Protein AF-0000000078657411 (afdb_homodimer)

InterPro domains:
  IPR008927 6-phosphogluconate dehydrogenase-like, C-terminal domain superfamily [SSF48179] (1-119)
  IPR046825 Prephenate dehydrogenase, dimerization domain [PF20463] (1-95)

pLDDT: mean 80.7, std 25.26, range [24.77, 98.75]

Organism: NCBI:txid1005395

Sequence (324 aa):
MAVCQTLPHAAVMAFAFALQRSECDPGLLAELAPPPMQALLALAARILHNPPQTYWDIQRHNRHGARQREHLAGGLDLLHQFCRQDSADAFAAELEAVRHWFGPGAAGYSRTCTRLFNLLNLYQGELPDARSVKPSVLDDAGSRQGSGTAGDHAAGPAGDHRMAVCQTLPHAAVMAFAFALQRSECDPGLLAELAPPPMQALLALAARILHNPPQTYWDIQRHNRHGARQREHLAGGLDLLHQFCRQDSADAFAAELEAVRHWFGPGAAGYSRTCTRLFNLLNLYQGELPDARSVKPSVLDDAGSRQGSGTAGDHAAGPAGDHR

Foldseek 3Di:
DLLVQQQVVLVLVVVVVVVVVVPDDPLVCLQPPALVRVVSVVVNVVCVVDPVVVNCCSQPVPPCNVVSNVVVVVVVVVVVVCVVVVPVPVVVVVVVVVVVVCPPVVVVVVVVSVVSNVVCVVCSVVPPNPVVPDVPPPPPVVPPPPPPPPDPPDPDDDDDDD/DLLVQQQVVLVLVVVVVVVVVVPDDPLVCLQPPALVRVVSVVVNVVCVVDPVVVNCCSQPVPPCNVVSNVVVVVVVVVVVVCVVVVPVPVVVVVVVVVVVVCPPVVVVVVVVSVVSNVVCVVCSVVPPNPVVPDPPPPPPVPPPPPPPDPDPPDPDDDDDDD

Secondary structure (DSSP, 8-state):
-HHHHHHHHHHHHHHHHHHHHTT--HHHHHHH--HHHHHHHHHHHHHHHS-HHHHHHHHHSSTTHHHHHHHHHHHHHHHHHHHHTT-HHHHHHHHHHHHHHHTTHHHHHHHHHHHHHHHHHHHGGGS--GGGS-----------------------------/-HHHHHHHHHHHHHHHHHHHHTT--HHHHHHH--HHHHHHHHHHHHHHHS-HHHHHHHHHSSTTHHHHHHHHHHHHHHHHHHHHTT-HHHHHHHHHHHHHHHTTHHHHHHHHHHHHHHHHHHHGGGS--GGG------------------------------

Radius of gyration: 32.77 Å; Cα contacts (8 Å, |Δi|>4): 370; chains: 2; bounding box: 39×188×71 Å

Solvent-accessible surface area (backbone atoms only — not comparable to full-atom values): 18170 Å² total; per-residue (Å²): 111,54,66,50,50,23,35,45,53,49,44,41,48,10,47,44,48,15,49,62,68,64,74,63,55,54,48,58,43,68,75,65,42,44,54,71,33,44,51,51,49,9,52,33,21,43,57,60,72,42,66,56,66,61,56,46,44,41,44,59,67,32,92,50,19,65,59,38,52,48,34,32,50,49,20,40,49,50,54,50,48,29,50,74,67,67,33,64,66,61,47,42,50,51,49,50,52,38,46,60,58,43,43,80,44,34,60,47,26,27,53,50,31,51,55,50,38,52,51,46,65,71,42,60,83,68,47,68,57,49,70,70,60,59,76,74,72,72,76,73,73,73,77,77,75,78,82,69,81,76,77,81,79,77,83,76,78,84,77,85,86,138,109,53,65,50,48,23,36,46,51,48,42,40,48,10,48,44,48,16,49,63,67,64,73,62,56,52,49,59,44,68,73,66,42,44,56,71,31,44,51,51,48,9,52,33,22,43,56,62,73,42,64,57,65,60,56,46,44,42,44,59,66,32,94,50,20,66,58,37,52,48,33,32,51,49,19,41,48,50,55,50,48,30,49,74,66,65,33,67,65,60,48,42,50,50,49,49,51,39,46,60,60,42,44,80,43,33,60,48,27,26,52,49,30,51,53,52,40,52,53,46,66,71,44,60,84,69,50,68,59,52,70,70,60,58,77,74,72,75,76,74,73,74,78,78,76,80,85,70,82,78,79,80,80,79,84,74,78,87,76,84,84,137

Structure (mmCIF, N/CA/C/O backbone):
data_AF-0000000078657411-model_v1
#
loop_
_entity.id
_entity.type
_entity.pdbx_description
1 polymer 'Prephenate dehydrogenase dimerization domain-containing protein'
#
loop_
_atom_site.group_PDB
_atom_site.id
_atom_site.type_symbol
_atom_site.label_atom_id
_atom_site.label_alt_id
_atom_site.label_comp_id
_atom_site.label_asym_id
_atom_site.label_entity_id
_atom_site.label_seq_id
_atom_site.pdbx_PDB_ins_code
_atom_site.Cartn_x
_atom_site.Cartn_y
_atom_site.Cartn_z
_atom_site.occupancy
_atom_site.B_iso_or_equiv
_atom_site.auth_seq_id
_atom_site.auth_comp_id
_atom_site.auth_asym_id
_atom_site.auth_atom_id
_atom_site.pdbx_PDB_model_num
ATOM 1 N N . MET A 1 1 ? 16.234 -5.996 -7.734 1 66.75 1 MET A N 1
ATOM 2 C CA . MET A 1 1 ? 16.375 -5.062 -6.617 1 66.75 1 MET A CA 1
ATOM 3 C C . MET A 1 1 ? 15.43 -3.877 -6.777 1 66.75 1 MET A C 1
ATOM 5 O O . MET A 1 1 ? 14.773 -3.471 -5.816 1 66.75 1 MET A O 1
ATOM 9 N N . ALA A 1 2 ? 15.242 -3.561 -8.023 1 76.12 2 ALA A N 1
ATOM 10 C CA . ALA A 1 2 ? 14.406 -2.395 -8.289 1 76.12 2 ALA A CA 1
ATOM 11 C C . ALA A 1 2 ? 12.953 -2.66 -7.895 1 76.12 2 ALA A C 1
ATOM 13 O O . ALA A 1 2 ? 12.289 -1.793 -7.316 1 76.12 2 ALA A O 1
ATOM 14 N N . VAL A 1 3 ? 12.484 -3.893 -8.062 1 86.75 3 VAL A N 1
ATOM 15 C CA . VAL A 1 3 ? 11.102 -4.246 -7.77 1 86.75 3 VAL A CA 1
ATOM 16 C C . VAL A 1 3 ? 10.852 -4.172 -6.266 1 86.75 3 VAL A C 1
ATOM 18 O O . VAL A 1 3 ? 9.844 -3.615 -5.824 1 86.75 3 VAL A O 1
ATOM 21 N N . CYS A 1 4 ? 11.836 -4.496 -5.516 1 90.81 4 CYS A N 1
ATOM 22 C CA . CYS A 1 4 ? 11.664 -4.625 -4.074 1 90.81 4 CYS A CA 1
ATOM 23 C C . CYS A 1 4 ? 11.711 -3.26 -3.396 1 90.81 4 CYS A C 1
ATOM 25 O O . CYS A 1 4 ? 11.203 -3.096 -2.287 1 90.81 4 CYS A O 1
ATOM 27 N N . GLN A 1 5 ? 12.281 -2.293 -4.078 1 92 5 GLN A N 1
ATOM 28 C CA . GLN A 1 5 ? 12.375 -0.982 -3.443 1 92 5 GLN A CA 1
ATOM 29 C C . GLN A 1 5 ? 11.445 0.025 -4.117 1 92 5 GLN A C 1
ATOM 31 O O . GLN A 1 5 ? 10.633 0.665 -3.453 1 92 5 GLN A O 1
ATOM 36 N N . THR A 1 6 ? 11.516 0.119 -5.422 1 95.19 6 THR A N 1
ATOM 37 C CA . THR A 1 6 ? 10.828 1.18 -6.148 1 95.19 6 THR A CA 1
ATOM 38 C C . THR A 1 6 ? 9.312 0.963 -6.121 1 95.19 6 THR A C 1
ATOM 40 O O . THR A 1 6 ? 8.562 1.874 -5.781 1 95.19 6 THR A O 1
ATOM 43 N N . LEU A 1 7 ? 8.867 -0.237 -6.391 1 96.56 7 LEU A N 1
ATOM 44 C CA . LEU A 1 7 ? 7.445 -0.503 -6.586 1 96.56 7 LEU A CA 1
ATOM 45 C C . LEU A 1 7 ? 6.668 -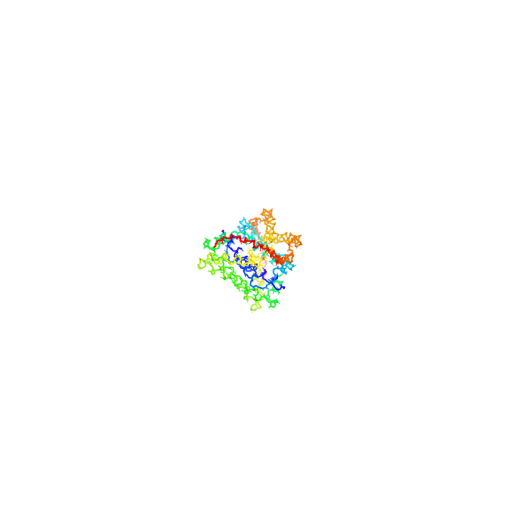0.281 -5.293 1 96.56 7 LEU A C 1
ATOM 47 O O . LEU A 1 7 ? 5.688 0.468 -5.273 1 96.56 7 LEU A O 1
ATOM 51 N N . PRO A 1 8 ? 7.105 -0.832 -4.152 1 97.69 8 PRO A N 1
ATOM 52 C CA . PRO A 1 8 ? 6.316 -0.612 -2.939 1 97.69 8 PRO A CA 1
ATOM 53 C C . PRO A 1 8 ? 6.312 0.848 -2.494 1 97.69 8 PRO A C 1
ATOM 55 O O . PRO A 1 8 ? 5.273 1.365 -2.07 1 97.69 8 PRO A O 1
ATOM 58 N N . HIS A 1 9 ? 7.449 1.528 -2.627 1 98.38 9 HIS A N 1
ATOM 59 C CA . HIS A 1 9 ? 7.496 2.92 -2.189 1 98.38 9 HIS A CA 1
ATOM 60 C C . HIS A 1 9 ? 6.707 3.82 -3.133 1 98.38 9 HIS A C 1
ATOM 62 O O . HIS A 1 9 ? 6.098 4.797 -2.697 1 98.38 9 HIS A O 1
ATOM 68 N N . ALA A 1 10 ? 6.691 3.449 -4.414 1 98.38 10 ALA A N 1
ATOM 69 C CA . ALA A 1 10 ? 5.836 4.18 -5.348 1 98.38 10 ALA A CA 1
ATOM 70 C C . ALA A 1 10 ? 4.367 4.027 -4.973 1 98.38 10 ALA A C 1
ATOM 72 O O . ALA A 1 10 ? 3.611 5 -4.988 1 98.38 10 ALA A O 1
ATOM 73 N N . ALA A 1 11 ? 3.963 2.824 -4.617 1 98.69 11 ALA A N 1
ATOM 74 C CA . ALA A 1 11 ? 2.574 2.564 -4.254 1 98.69 11 ALA A CA 1
ATOM 75 C C . ALA A 1 11 ? 2.18 3.344 -3 1 98.69 11 ALA A C 1
ATOM 77 O O . ALA A 1 11 ? 1.122 3.977 -2.963 1 98.69 11 ALA A O 1
ATOM 78 N N . VAL A 1 12 ? 3.023 3.404 -2.01 1 98.75 12 VAL A N 1
ATOM 79 C CA . VAL A 1 12 ? 2.723 4.066 -0.744 1 98.75 12 VAL A CA 1
ATOM 80 C C . VAL A 1 12 ? 2.727 5.582 -0.938 1 98.75 12 VAL A C 1
ATOM 82 O O . VAL A 1 12 ? 1.893 6.289 -0.37 1 98.75 12 VAL A O 1
ATOM 85 N N . MET A 1 13 ? 3.67 6.078 -1.771 1 98.69 13 MET A N 1
ATOM 86 C CA . MET A 1 13 ? 3.705 7.516 -2.018 1 98.69 13 MET A CA 1
ATOM 87 C C . MET A 1 13 ? 2.479 7.961 -2.809 1 98.69 13 MET A C 1
ATOM 89 O O . MET A 1 13 ? 1.899 9.008 -2.521 1 98.69 13 MET A O 1
ATOM 93 N N . ALA A 1 14 ? 2.098 7.156 -3.816 1 98.62 14 ALA A N 1
ATOM 94 C CA . ALA A 1 14 ? 0.875 7.473 -4.551 1 98.62 14 ALA A CA 1
ATOM 95 C C . ALA A 1 14 ? -0.327 7.535 -3.609 1 98.62 14 ALA A C 1
ATOM 97 O O . ALA A 1 14 ? -1.16 8.438 -3.717 1 98.62 14 ALA A O 1
ATOM 98 N N . PHE A 1 15 ? -0.434 6.605 -2.676 1 98.38 15 PHE A N 1
ATOM 99 C CA . PHE A 1 15 ? -1.472 6.555 -1.653 1 98.38 15 PHE A CA 1
ATOM 100 C C . PHE A 1 15 ? -1.423 7.797 -0.772 1 98.38 15 PHE A C 1
ATOM 102 O O . PHE A 1 15 ? -2.453 8.422 -0.518 1 98.38 15 PHE A O 1
ATOM 109 N N . ALA A 1 16 ? -0.23 8.219 -0.336 1 97.5 16 ALA A N 1
ATOM 110 C CA . ALA A 1 16 ? -0.061 9.383 0.532 1 97.5 16 ALA A CA 1
ATOM 111 C C . ALA A 1 16 ? -0.469 10.664 -0.185 1 97.5 16 ALA A C 1
ATOM 113 O O . ALA A 1 16 ? -1.16 11.516 0.388 1 97.5 16 ALA A O 1
ATOM 114 N N . PHE A 1 17 ? -0.036 10.75 -1.44 1 97.44 17 PHE A N 1
ATOM 115 C CA . PHE A 1 17 ? -0.388 11.922 -2.234 1 97.44 17 PHE A CA 1
ATOM 116 C C . PHE A 1 17 ? -1.894 11.992 -2.461 1 97.44 17 PHE A C 1
ATOM 118 O O . PHE A 1 17 ? -2.477 13.078 -2.473 1 97.44 17 PHE A O 1
ATOM 125 N N . ALA A 1 18 ? -2.521 10.844 -2.613 1 96.62 18 ALA A N 1
ATOM 126 C CA . ALA A 1 18 ? -3.967 10.773 -2.807 1 96.62 18 ALA A CA 1
ATOM 127 C C . ALA A 1 18 ? -4.711 11.203 -1.542 1 96.62 18 ALA A C 1
ATOM 129 O O . ALA A 1 18 ? -5.746 11.859 -1.616 1 96.62 18 ALA A O 1
ATOM 130 N N . LEU A 1 19 ? -4.242 10.852 -0.375 1 93.06 19 LEU A N 1
ATOM 131 C CA . LEU A 1 19 ? -4.875 11.18 0.897 1 93.06 19 LEU A CA 1
ATOM 132 C C . LEU A 1 19 ? -4.98 12.695 1.076 1 93.06 19 LEU A C 1
ATOM 134 O O . LEU A 1 19 ? -6.008 13.203 1.527 1 93.06 19 LEU A O 1
ATOM 138 N N . GLN A 1 20 ? -3.902 13.242 0.755 1 89.31 20 GLN A N 1
ATOM 139 C CA . GLN A 1 20 ? -3.846 14.695 0.896 1 89.31 20 GLN A CA 1
ATOM 140 C C . GLN A 1 20 ? -4.918 15.375 0.047 1 89.31 20 GLN A C 1
ATOM 142 O O . GLN A 1 20 ? -5.488 16.391 0.451 1 89.31 20 GLN A O 1
ATOM 147 N N . ARG A 1 21 ? -5.238 14.742 -1.043 1 87.5 21 ARG A N 1
ATOM 148 C CA . ARG A 1 21 ? -6.184 15.336 -1.987 1 87.5 21 ARG A CA 1
ATOM 149 C C . ARG A 1 21 ? -7.613 14.914 -1.67 1 87.5 21 ARG A C 1
ATOM 151 O O . ARG A 1 21 ? -8.57 15.516 -2.162 1 87.5 21 ARG A O 1
ATOM 158 N N . SER A 1 22 ? -7.836 13.797 -0.956 1 81.94 22 SER A N 1
ATOM 159 C CA . SER A 1 22 ? -9.156 13.266 -0.655 1 81.94 22 SER A CA 1
ATOM 160 C C . SER A 1 22 ? -9.891 14.133 0.363 1 81.94 22 SER A C 1
ATOM 162 O O . SER A 1 22 ? -11.086 13.961 0.591 1 81.94 22 SER A O 1
ATOM 164 N N . GLU A 1 23 ? -9.414 15.18 0.854 1 75.88 23 GLU A N 1
ATOM 165 C CA . GLU A 1 23 ? -10 16.141 1.789 1 75.88 23 GLU A CA 1
ATOM 166 C C . GLU A 1 23 ? -10.586 15.43 3.006 1 75.88 23 GLU A C 1
ATOM 168 O O . GLU A 1 23 ? -11.672 15.789 3.48 1 75.88 23 GLU A O 1
ATOM 173 N N . CYS A 1 24 ? -10.148 14.383 3.338 1 83.44 24 CYS A N 1
ATOM 174 C CA . CYS A 1 24 ? -10.539 13.711 4.578 1 83.44 24 CYS A CA 1
ATOM 175 C C . CYS A 1 24 ? -9.781 14.289 5.766 1 83.44 24 CYS A C 1
ATOM 177 O O . CYS A 1 24 ? -8.625 14.68 5.637 1 83.44 24 CYS A O 1
ATOM 179 N N . ASP A 1 25 ? -10.461 14.336 6.867 1 85.94 25 ASP A N 1
ATOM 180 C CA . ASP A 1 25 ? -9.852 14.797 8.109 1 85.94 25 ASP A CA 1
ATOM 181 C C . ASP A 1 25 ? -8.945 13.727 8.711 1 85.94 25 ASP A C 1
ATOM 183 O O . ASP A 1 25 ? -9.398 12.617 9.008 1 85.94 25 ASP A O 1
ATOM 187 N N . PRO A 1 26 ? -7.652 14.094 8.898 1 86.94 26 PRO A N 1
ATOM 188 C CA . PRO A 1 26 ? -6.73 13.094 9.445 1 86.94 26 PRO A CA 1
ATOM 189 C C . PRO A 1 26 ? -7.164 12.586 10.82 1 86.94 26 PRO A C 1
ATOM 191 O O . PRO A 1 26 ? -6.906 11.43 11.164 1 86.94 26 PRO A O 1
ATOM 194 N N . GLY A 1 27 ? -7.719 13.445 11.617 1 84 27 GLY A N 1
ATOM 195 C CA . GLY A 1 27 ? -8.234 13 12.906 1 84 27 GLY A CA 1
ATOM 196 C C . GLY A 1 27 ? -9.336 11.969 12.781 1 84 27 GLY A C 1
ATOM 197 O O . GLY A 1 27 ? -9.344 10.969 13.5 1 84 27 GLY A O 1
ATOM 198 N N . LEU A 1 28 ? -10.25 12.227 11.891 1 84.19 28 LEU A N 1
ATOM 199 C CA . LEU A 1 28 ? -11.328 11.281 11.641 1 84.19 28 LEU A CA 1
ATOM 200 C C . LEU A 1 28 ? -10.789 9.977 11.07 1 84.19 28 LEU A C 1
ATOM 202 O O . LEU A 1 28 ? -11.273 8.898 11.414 1 84.19 28 LEU A O 1
ATOM 206 N N . LEU A 1 29 ? -9.836 10.055 10.242 1 87.62 29 LEU A N 1
ATOM 207 C CA . LEU A 1 29 ? -9.211 8.867 9.664 1 87.62 29 LEU A CA 1
ATOM 208 C C . LEU A 1 29 ? -8.602 7.984 10.75 1 87.62 29 LEU A C 1
ATOM 210 O O . LEU A 1 29 ? -8.734 6.762 10.711 1 87.62 29 LEU A O 1
ATOM 214 N N . ALA A 1 30 ? -7.953 8.578 11.688 1 84.88 30 ALA A N 1
ATOM 215 C CA . ALA A 1 30 ? -7.309 7.836 12.773 1 84.88 30 ALA A CA 1
ATOM 216 C C . ALA A 1 30 ? -8.328 7.043 13.578 1 84.88 30 ALA A C 1
ATOM 218 O O . ALA A 1 30 ? -8.031 5.953 14.07 1 84.88 30 ALA A O 1
ATOM 219 N N . GLU A 1 31 ? -9.516 7.594 13.625 1 84.94 31 GLU A N 1
ATOM 220 C CA . GLU A 1 31 ? -10.57 6.969 14.422 1 84.94 31 GLU A CA 1
ATOM 221 C C . GLU A 1 31 ? -11.242 5.836 13.648 1 84.94 31 GLU A C 1
ATOM 223 O O . GLU A 1 31 ? -11.641 4.828 14.242 1 84.94 31 GLU A O 1
ATOM 228 N N . LEU A 1 32 ? -11.281 5.918 12.391 1 88.81 32 LEU A N 1
ATOM 229 C CA . LEU A 1 32 ? -12.141 5.027 11.617 1 88.81 32 LEU A CA 1
ATOM 230 C C . LEU A 1 32 ? -11.312 4.059 10.781 1 88.81 32 LEU A C 1
ATOM 232 O O . LEU A 1 32 ? -11.852 3.123 10.188 1 88.81 32 LEU A O 1
ATOM 236 N N . ALA A 1 33 ? -10.023 4.246 10.789 1 93.12 33 ALA A N 1
ATOM 237 C CA . ALA A 1 33 ? -9.172 3.492 9.875 1 93.12 33 ALA A CA 1
ATOM 238 C C . ALA A 1 33 ? -9.141 2.012 10.242 1 93.12 33 ALA A C 1
ATOM 240 O O . ALA A 1 33 ? -8.664 1.645 11.32 1 93.12 33 ALA A O 1
ATOM 241 N N . PRO A 1 34 ? -9.68 1.121 9.344 1 94.94 34 PRO A N 1
ATOM 242 C CA . PRO A 1 34 ? -9.5 -0.315 9.562 1 94.94 34 PRO A CA 1
ATOM 243 C C . PRO A 1 34 ? -8.055 -0.767 9.359 1 94.94 34 PRO A C 1
ATOM 245 O O . PRO A 1 34 ? -7.23 0.001 8.867 1 94.94 34 PRO A O 1
ATOM 248 N N . PRO A 1 35 ? -7.719 -1.938 9.617 1 96.5 35 PRO A N 1
ATOM 249 C CA . PRO A 1 35 ? -6.324 -2.373 9.688 1 96.5 35 PRO A CA 1
ATOM 250 C C . PRO A 1 35 ? -5.578 -2.176 8.367 1 96.5 35 PRO A C 1
ATOM 252 O O . PRO A 1 35 ? -4.43 -1.725 8.367 1 96.5 35 PRO A O 1
ATOM 255 N N . PRO A 1 36 ? -6.156 -2.498 7.195 1 97.56 36 PRO A N 1
ATOM 256 C CA . PRO A 1 36 ? -5.402 -2.242 5.969 1 97.56 36 PRO A CA 1
ATOM 257 C C . PRO A 1 36 ? -5.062 -0.765 5.785 1 97.56 36 PRO A C 1
ATOM 259 O O . PRO A 1 36 ? -3.959 -0.435 5.34 1 97.56 36 PRO A O 1
ATOM 262 N N . MET A 1 37 ? -6.031 0.102 6.16 1 96.88 37 MET A N 1
ATOM 263 C CA . MET A 1 37 ? -5.789 1.542 6.102 1 96.88 37 MET A CA 1
ATOM 264 C C . MET A 1 37 ? -4.715 1.953 7.102 1 96.88 37 MET A C 1
ATOM 266 O O . MET A 1 37 ? -3.814 2.727 6.77 1 96.88 37 MET A O 1
ATOM 270 N N . GLN A 1 38 ? -4.777 1.432 8.273 1 96.69 38 GLN A N 1
ATOM 271 C CA . GLN A 1 38 ? -3.781 1.731 9.297 1 96.69 38 GLN A CA 1
ATOM 272 C C . GLN A 1 38 ? -2.385 1.314 8.844 1 96.69 38 GLN A C 1
ATOM 274 O O . GLN A 1 38 ? -1.407 2.02 9.094 1 96.69 38 GLN A O 1
ATOM 279 N N . ALA A 1 39 ? -2.316 0.182 8.195 1 98 39 ALA A N 1
ATOM 280 C CA . ALA A 1 39 ? -1.025 -0.31 7.723 1 98 39 ALA A CA 1
ATOM 281 C C . ALA A 1 39 ? -0.42 0.643 6.695 1 98 39 ALA A C 1
ATOM 283 O O . ALA A 1 39 ? 0.763 0.98 6.777 1 98 39 ALA A O 1
ATOM 284 N N . LEU A 1 40 ? -1.271 1.09 5.77 1 98.25 40 LEU A N 1
ATOM 285 C CA . LEU A 1 40 ? -0.762 1.98 4.73 1 98.25 40 LEU A CA 1
ATOM 286 C C . LEU A 1 40 ? -0.416 3.348 5.312 1 98.25 40 LEU A C 1
ATOM 288 O O . LEU A 1 40 ? 0.551 3.98 4.883 1 98.25 40 LEU A O 1
ATOM 292 N N . LEU A 1 41 ? -1.231 3.812 6.316 1 96.69 41 LEU A N 1
ATOM 293 C CA . LEU A 1 41 ? -0.904 5.059 6.996 1 96.69 41 LEU A CA 1
ATOM 294 C C . LEU A 1 41 ? 0.436 4.953 7.715 1 96.69 41 LEU A C 1
ATOM 296 O O . LEU A 1 41 ? 1.238 5.887 7.688 1 96.69 41 LEU A O 1
ATOM 300 N N . ALA A 1 42 ? 0.7 3.828 8.297 1 97.75 42 ALA A N 1
ATOM 301 C CA . ALA A 1 42 ? 1.967 3.598 8.992 1 97.75 42 ALA A CA 1
ATOM 302 C C . ALA A 1 42 ? 3.135 3.605 8.008 1 97.75 42 ALA A C 1
ATOM 304 O O . ALA A 1 42 ? 4.164 4.234 8.266 1 97.75 42 ALA A O 1
ATOM 305 N N . LEU A 1 43 ? 2.977 2.955 6.898 1 98.62 43 LEU A N 1
ATOM 306 C CA . LEU A 1 43 ? 4.02 2.93 5.879 1 98.62 43 LEU A CA 1
ATOM 307 C C . LEU A 1 43 ? 4.277 4.328 5.332 1 98.62 43 LEU A C 1
ATOM 309 O O . LEU A 1 43 ? 5.43 4.723 5.133 1 98.62 43 LEU A O 1
ATOM 313 N N . ALA A 1 44 ? 3.184 5.062 5.09 1 98.19 44 ALA A N 1
ATOM 314 C CA . ALA A 1 44 ? 3.318 6.434 4.605 1 98.19 44 ALA A CA 1
ATOM 315 C C . ALA A 1 44 ? 4.059 7.301 5.621 1 98.19 44 ALA A C 1
ATOM 317 O O . ALA A 1 44 ? 4.953 8.07 5.254 1 98.19 44 ALA A O 1
ATOM 318 N N . ALA A 1 45 ? 3.719 7.145 6.871 1 97.19 45 ALA A N 1
ATOM 319 C CA . ALA A 1 45 ? 4.34 7.941 7.926 1 97.19 45 ALA A CA 1
ATOM 320 C C . ALA A 1 45 ? 5.832 7.637 8.031 1 97.19 45 ALA A C 1
ATOM 322 O O . ALA A 1 45 ? 6.633 8.531 8.328 1 97.19 45 ALA A O 1
ATOM 323 N N . ARG A 1 46 ? 6.18 6.379 7.77 1 97.5 46 ARG A N 1
ATOM 324 C CA . ARG A 1 46 ? 7.59 6.004 7.777 1 97.5 46 ARG A CA 1
ATOM 325 C C . ARG A 1 46 ? 8.359 6.738 6.684 1 97.5 46 ARG A C 1
ATOM 327 O O . ARG A 1 46 ? 9.484 7.184 6.902 1 97.5 46 ARG A O 1
ATOM 334 N N . ILE A 1 47 ? 7.77 6.824 5.504 1 98.19 47 ILE A N 1
ATOM 335 C CA . ILE A 1 47 ? 8.375 7.566 4.402 1 98.19 47 ILE A CA 1
ATOM 336 C C . ILE A 1 47 ? 8.547 9.031 4.801 1 98.19 47 ILE A C 1
ATOM 338 O O . ILE A 1 47 ? 9.602 9.625 4.566 1 98.19 47 ILE A O 1
ATOM 342 N N . LEU A 1 48 ? 7.598 9.609 5.504 1 97.44 48 LEU A N 1
ATOM 343 C CA . LEU A 1 48 ? 7.578 11.023 5.855 1 97.44 48 LEU A CA 1
ATOM 344 C C . LEU A 1 48 ? 8.578 11.32 6.961 1 97.44 48 LEU A C 1
ATOM 346 O O . LEU A 1 48 ? 9.008 12.469 7.125 1 97.44 48 LEU A O 1
ATOM 350 N N . HIS A 1 49 ? 8.883 10.305 7.695 1 96.56 49 HIS A N 1
ATOM 351 C CA . HIS A 1 49 ? 9.805 10.461 8.812 1 96.56 49 HIS A CA 1
ATOM 352 C C . HIS A 1 49 ? 11.25 10.391 8.352 1 96.56 49 HIS A C 1
ATOM 354 O O . HIS A 1 49 ? 12.156 10.844 9.047 1 96.56 49 HIS A O 1
ATOM 360 N N . ASN A 1 50 ? 11.523 9.797 7.184 1 97 50 ASN A N 1
ATOM 361 C CA . ASN A 1 50 ? 12.859 9.648 6.617 1 97 50 ASN A CA 1
ATOM 362 C C . ASN A 1 50 ? 13.211 10.797 5.676 1 97 50 ASN A C 1
ATOM 364 O O . ASN A 1 50 ? 12.32 11.508 5.207 1 97 50 ASN A O 1
ATOM 368 N N . PRO A 1 51 ? 14.492 11.047 5.434 1 97.75 51 PRO A N 1
ATOM 369 C CA . PRO A 1 51 ? 14.852 12.102 4.484 1 97.75 51 PRO A CA 1
ATOM 370 C C . PRO A 1 51 ? 14.266 11.859 3.092 1 97.75 51 PRO A C 1
ATOM 372 O O . PRO A 1 51 ? 14.406 10.766 2.539 1 97.75 51 PRO A O 1
ATOM 375 N N . PRO A 1 52 ? 13.602 12.922 2.561 1 98.06 52 PRO A N 1
ATOM 376 C CA . PRO A 1 52 ? 13.016 12.773 1.228 1 98.06 52 PRO A CA 1
ATOM 377 C C . PRO A 1 52 ? 14.023 12.273 0.193 1 98.06 52 PRO A C 1
ATOM 379 O O . PRO A 1 52 ? 13.648 11.562 -0.742 1 98.06 52 PRO A O 1
ATOM 382 N N . GLN A 1 53 ? 15.312 12.562 0.394 1 97.75 53 GLN A N 1
ATOM 383 C CA . GLN A 1 53 ? 16.359 12.18 -0.544 1 97.75 53 GLN A CA 1
ATOM 384 C C . GLN A 1 53 ? 16.438 10.664 -0.685 1 97.75 53 GLN A C 1
ATOM 386 O O . GLN A 1 53 ? 16.75 10.148 -1.764 1 97.75 53 GLN A O 1
ATOM 391 N N . THR A 1 54 ? 16.172 9.938 0.325 1 97.31 54 THR A N 1
ATOM 392 C CA . THR A 1 54 ? 16.188 8.477 0.302 1 97.31 54 THR A CA 1
ATOM 393 C C . THR A 1 54 ? 15.203 7.949 -0.742 1 97.31 54 THR A C 1
ATOM 395 O O . THR A 1 54 ? 15.562 7.113 -1.575 1 97.31 54 THR A O 1
ATOM 398 N N . TYR A 1 55 ? 14.07 8.484 -0.751 1 97.69 55 TYR A N 1
ATOM 399 C CA . TYR A 1 55 ? 13.023 7.969 -1.624 1 97.69 55 TYR A CA 1
ATOM 400 C C . TYR A 1 55 ? 13.141 8.562 -3.025 1 97.69 55 TYR A C 1
ATOM 402 O O . TYR A 1 55 ? 12.727 7.934 -4.004 1 97.69 55 TYR A O 1
ATOM 410 N N . TRP A 1 56 ? 13.742 9.734 -3.09 1 97.81 56 TRP A N 1
ATOM 411 C CA . TRP A 1 56 ? 14.094 10.273 -4.398 1 97.81 56 TRP A CA 1
ATOM 412 C C . TRP A 1 56 ? 15.086 9.359 -5.113 1 97.81 56 TRP A C 1
ATOM 414 O O . TRP A 1 56 ? 14.914 9.047 -6.293 1 97.81 56 TRP A O 1
ATOM 424 N N . ASP A 1 57 ? 16.062 8.906 -4.375 1 96.31 57 ASP A N 1
ATOM 425 C CA . ASP A 1 57 ? 17.078 8.031 -4.941 1 96.31 57 ASP A CA 1
ATOM 426 C C . ASP A 1 57 ? 16.469 6.699 -5.379 1 96.31 57 ASP A C 1
ATOM 428 O O . ASP A 1 57 ? 16.812 6.172 -6.441 1 96.31 57 ASP A O 1
ATOM 432 N N . ILE A 1 58 ? 15.594 6.164 -4.594 1 95.94 58 ILE A N 1
ATOM 433 C CA . ILE A 1 58 ? 14.93 4.902 -4.898 1 95.94 58 ILE A CA 1
ATOM 434 C C . ILE A 1 58 ? 14.109 5.047 -6.176 1 95.94 58 ILE A C 1
ATOM 436 O O . ILE A 1 58 ? 14.133 4.168 -7.043 1 95.94 58 ILE A O 1
ATOM 440 N N . GLN A 1 59 ? 13.453 6.188 -6.34 1 97.06 59 GLN A N 1
ATOM 441 C CA . GLN A 1 59 ? 12.5 6.355 -7.426 1 97.06 59 GLN A CA 1
ATOM 442 C C . GLN A 1 59 ? 13.188 6.836 -8.695 1 97.06 59 GLN A C 1
ATOM 444 O O . GLN A 1 59 ? 12.891 6.359 -9.797 1 97.06 59 GLN A O 1
ATOM 449 N N . ARG A 1 60 ? 14.062 7.801 -8.57 1 94.75 60 ARG A N 1
ATOM 450 C CA . ARG A 1 60 ? 14.625 8.461 -9.734 1 94.75 60 ARG A CA 1
ATOM 451 C C . ARG A 1 60 ? 15.922 7.789 -10.172 1 94.75 60 ARG A C 1
ATOM 453 O O . ARG A 1 60 ? 16.219 7.703 -11.367 1 94.75 60 ARG A O 1
ATOM 460 N N . HIS A 1 61 ? 16.672 7.23 -9.242 1 88.75 61 HIS A N 1
ATOM 461 C CA . HIS A 1 61 ? 18.016 6.801 -9.609 1 88.75 61 HIS A CA 1
ATOM 462 C C . HIS A 1 61 ? 18.062 5.293 -9.836 1 88.75 61 HIS A C 1
ATOM 464 O O . HIS A 1 61 ? 19.094 4.758 -10.242 1 88.75 61 HIS A O 1
ATOM 470 N N . ASN A 1 62 ? 17 4.641 -9.531 1 87.81 62 ASN A N 1
ATOM 471 C CA . ASN A 1 62 ? 16.906 3.244 -9.945 1 87.81 62 ASN A CA 1
ATOM 472 C C . ASN A 1 62 ? 16.625 3.127 -11.445 1 87.81 62 ASN A C 1
ATOM 474 O O . ASN A 1 62 ? 15.633 3.674 -11.93 1 87.81 62 ASN A O 1
ATOM 478 N N . ARG A 1 63 ? 17.438 2.475 -12.234 1 86.94 63 ARG A N 1
ATOM 479 C CA . ARG A 1 63 ? 17.359 2.402 -13.695 1 86.94 63 ARG A CA 1
ATOM 480 C C . ARG A 1 63 ? 16.031 1.809 -14.141 1 86.94 63 ARG A C 1
ATOM 482 O O . ARG A 1 63 ? 15.578 2.059 -15.258 1 86.94 63 ARG A O 1
ATOM 489 N N . HIS A 1 64 ? 15.391 1.125 -13.266 1 89.69 64 HIS A N 1
ATOM 490 C CA . HIS A 1 64 ? 14.117 0.495 -13.609 1 89.69 64 HIS A CA 1
ATOM 491 C C . HIS A 1 64 ? 12.961 1.145 -12.859 1 89.69 64 HIS A C 1
ATOM 493 O O . HIS A 1 64 ? 11.852 0.606 -12.844 1 89.69 64 HIS A O 1
ATOM 499 N N . GLY A 1 65 ? 13.258 2.293 -12.25 1 93.31 65 GLY A N 1
ATOM 500 C CA . GLY A 1 65 ? 12.242 2.971 -11.469 1 93.31 65 GLY A CA 1
ATOM 501 C C . GLY A 1 65 ? 11.023 3.363 -12.289 1 93.31 65 GLY A C 1
ATOM 502 O O . GLY A 1 65 ? 9.883 3.143 -11.867 1 93.31 65 GLY A O 1
ATOM 503 N N . ALA A 1 66 ? 11.258 3.873 -13.477 1 94.56 66 ALA A N 1
ATOM 504 C CA . ALA A 1 66 ? 10.172 4.301 -14.359 1 94.56 66 ALA A CA 1
ATOM 505 C C . ALA A 1 66 ? 9.297 3.117 -14.766 1 94.56 66 ALA A C 1
ATOM 507 O O . ALA A 1 66 ? 8.07 3.234 -14.82 1 94.56 66 ALA A O 1
ATOM 508 N N . ARG A 1 67 ? 9.945 2.027 -15.039 1 94.62 67 ARG A N 1
ATOM 509 C CA . ARG A 1 67 ? 9.211 0.833 -15.445 1 94.62 67 ARG A CA 1
ATOM 510 C C . ARG A 1 67 ? 8.305 0.334 -14.32 1 94.62 67 ARG A C 1
ATOM 512 O O . ARG A 1 67 ? 7.184 -0.106 -14.57 1 94.62 67 ARG A O 1
ATOM 519 N N . GLN A 1 68 ? 8.789 0.375 -13.109 1 95.25 68 GLN A N 1
ATOM 520 C CA . GLN A 1 68 ? 7.988 -0.047 -11.969 1 95.25 68 GLN A CA 1
ATOM 521 C C . GLN A 1 68 ? 6.777 0.865 -11.781 1 95.25 68 GLN A C 1
ATOM 523 O O . GLN A 1 68 ? 5.676 0.392 -11.492 1 95.25 68 GLN A O 1
ATOM 528 N N . ARG A 1 69 ? 6.973 2.162 -11.945 1 96.88 69 ARG A N 1
ATOM 529 C CA . ARG A 1 69 ? 5.855 3.096 -11.844 1 96.88 69 ARG A CA 1
ATOM 530 C C . ARG A 1 69 ? 4.852 2.879 -12.977 1 96.88 69 ARG A C 1
ATOM 532 O O . ARG A 1 69 ? 3.645 3.018 -12.773 1 96.88 69 ARG A O 1
ATOM 539 N N . GLU A 1 70 ? 5.336 2.502 -14.125 1 96.44 70 GLU A N 1
ATOM 540 C CA . GLU A 1 70 ? 4.453 2.188 -15.242 1 96.44 70 GLU A CA 1
ATOM 541 C C . GLU A 1 70 ? 3.619 0.94 -14.953 1 96.44 70 GLU A C 1
ATOM 543 O O . GLU A 1 70 ? 2.432 0.893 -15.281 1 96.44 70 GLU A O 1
ATOM 548 N N . HIS A 1 71 ? 4.281 -0.055 -14.391 1 96.5 71 HIS A N 1
ATOM 549 C CA . HIS A 1 71 ? 3.547 -1.255 -14.008 1 96.5 71 HIS A CA 1
ATOM 550 C C . HIS A 1 71 ? 2.467 -0.936 -12.984 1 96.5 71 HIS A C 1
ATOM 552 O O . HIS A 1 71 ? 1.353 -1.457 -13.062 1 96.5 71 HIS A O 1
ATOM 558 N N . LEU A 1 72 ? 2.818 -0.098 -12.047 1 97.88 72 LEU A N 1
ATOM 559 C CA . LEU A 1 72 ? 1.856 0.307 -11.023 1 97.88 72 LEU A CA 1
ATOM 560 C C . LEU A 1 72 ? 0.685 1.056 -11.648 1 97.88 72 LEU A C 1
ATOM 562 O O . LEU A 1 72 ? -0.474 0.784 -11.328 1 97.88 72 LEU A O 1
ATOM 566 N N . ALA A 1 73 ? 0.974 1.969 -12.562 1 98.06 73 ALA A N 1
ATOM 567 C CA . ALA A 1 73 ? -0.065 2.703 -13.281 1 98.06 73 ALA A CA 1
ATOM 568 C C . ALA A 1 73 ? -0.944 1.759 -14.094 1 98.06 73 ALA A C 1
ATOM 570 O O . ALA A 1 73 ? -2.166 1.921 -14.133 1 98.06 73 ALA A O 1
ATOM 571 N N . GLY A 1 74 ? -0.274 0.827 -14.703 1 98.06 74 GLY A N 1
ATOM 572 C CA . GLY A 1 74 ? -1.024 -0.167 -15.453 1 98.06 74 GLY A CA 1
ATOM 573 C C . GLY A 1 74 ? -1.957 -0.991 -14.586 1 98.06 74 GLY A C 1
ATOM 574 O O . GLY A 1 74 ? -3.086 -1.283 -14.984 1 98.06 74 GLY A O 1
ATOM 575 N N . GLY A 1 75 ? -1.505 -1.396 -13.43 1 98.31 75 GLY A N 1
ATOM 576 C CA . GLY A 1 75 ? -2.354 -2.115 -12.492 1 98.31 75 GLY A CA 1
ATOM 577 C C . GLY A 1 75 ? -3.564 -1.316 -12.055 1 98.31 75 GLY A C 1
ATOM 578 O O . GLY A 1 75 ? -4.676 -1.848 -11.984 1 98.31 75 GLY A O 1
ATOM 579 N N . LEU A 1 76 ? -3.354 -0.038 -11.758 1 98.56 76 LEU A N 1
ATOM 580 C CA . LEU A 1 76 ? -4.449 0.833 -11.352 1 98.56 76 LEU A CA 1
ATOM 581 C C . LEU A 1 76 ? -5.43 1.048 -12.5 1 98.56 76 LEU A C 1
ATOM 583 O O . LEU A 1 76 ? -6.645 1.058 -12.297 1 98.56 76 LEU A O 1
ATOM 587 N N . ASP A 1 77 ? -4.906 1.21 -13.672 1 98.06 77 ASP A N 1
ATOM 588 C CA . ASP A 1 77 ? -5.738 1.381 -14.859 1 98.06 77 ASP A CA 1
ATOM 589 C C . ASP A 1 77 ? -6.613 0.152 -15.102 1 98.06 77 ASP A C 1
ATOM 591 O O . ASP A 1 77 ? -7.777 0.278 -15.477 1 98.06 77 ASP A O 1
ATOM 595 N N . LEU A 1 78 ? -6.023 -0.958 -14.93 1 98.19 78 LEU A N 1
ATOM 596 C CA . LEU A 1 78 ? -6.77 -2.201 -15.102 1 98.19 78 LEU A CA 1
ATOM 597 C C . LEU A 1 78 ? -7.941 -2.273 -14.133 1 98.19 78 LEU A C 1
ATOM 599 O O . LEU A 1 78 ? -9.062 -2.613 -14.523 1 98.19 78 LEU A O 1
ATOM 603 N N . LEU A 1 79 ? -7.688 -1.941 -12.891 1 98.38 79 LEU A N 1
ATOM 604 C CA . LEU A 1 79 ? -8.742 -1.913 -11.883 1 98.38 79 LEU A CA 1
ATOM 605 C C . LEU A 1 79 ? -9.844 -0.933 -12.281 1 98.38 79 LEU A C 1
ATOM 607 O O . LEU A 1 79 ? -11.031 -1.25 -12.18 1 98.38 79 LEU A O 1
ATOM 611 N N . HIS A 1 80 ? -9.414 0.237 -12.719 1 97.5 80 HIS A N 1
ATOM 612 C CA . HIS A 1 80 ? -10.367 1.258 -13.148 1 97.5 80 HIS A CA 1
ATOM 613 C C . HIS A 1 80 ? -11.211 0.77 -14.312 1 97.5 80 HIS A C 1
ATOM 615 O O . HIS A 1 80 ? -12.422 1.018 -14.359 1 97.5 80 HIS A O 1
ATOM 621 N N . GLN A 1 81 ? -10.586 0.093 -15.234 1 97.75 81 GLN A N 1
ATOM 622 C CA . GLN A 1 81 ? -11.273 -0.421 -16.406 1 97.75 81 GLN A CA 1
ATOM 623 C C . GLN A 1 81 ? -12.32 -1.465 -16.016 1 97.75 81 GLN A C 1
ATOM 625 O O . GLN A 1 81 ? -13.43 -1.469 -16.562 1 97.75 81 GLN A O 1
ATOM 630 N N . PHE A 1 82 ? -11.93 -2.352 -15.094 1 98.25 82 PHE A N 1
ATOM 631 C CA . PHE A 1 82 ? -12.906 -3.338 -14.633 1 98.25 82 PHE A CA 1
ATOM 632 C C . PHE A 1 82 ? -14.156 -2.656 -14.094 1 98.25 82 PHE A C 1
ATOM 634 O O . PHE A 1 82 ? -15.273 -3.057 -14.422 1 98.25 82 PHE A O 1
ATOM 641 N N . CYS A 1 83 ? -13.977 -1.609 -13.289 1 97.62 83 CYS A N 1
ATOM 642 C CA . CYS A 1 83 ? -15.086 -0.915 -12.648 1 97.62 83 CYS A CA 1
ATOM 643 C C . CYS A 1 83 ? -15.914 -0.149 -13.68 1 97.62 83 CYS A C 1
ATOM 645 O O . CYS A 1 83 ? -17.141 -0.182 -13.641 1 97.62 83 CYS A O 1
ATOM 647 N N . ARG A 1 84 ? -15.242 0.48 -14.602 1 96 84 ARG A N 1
ATOM 648 C CA . ARG A 1 84 ? -15.914 1.259 -15.633 1 96 84 ARG A CA 1
ATOM 649 C C . ARG A 1 84 ? -16.766 0.361 -16.531 1 96 84 ARG A C 1
ATOM 651 O O . ARG A 1 84 ? -17.891 0.727 -16.906 1 96 84 ARG A O 1
ATOM 658 N N . GLN A 1 85 ? -16.281 -0.825 -16.797 1 97.19 85 GLN A N 1
ATOM 659 C CA . GLN A 1 85 ? -16.953 -1.756 -17.703 1 97.19 85 GLN A CA 1
ATOM 660 C C . GLN A 1 85 ? -17.875 -2.693 -16.938 1 97.19 85 GLN A C 1
ATOM 662 O O . GLN A 1 85 ? -18.516 -3.562 -17.531 1 97.19 85 GLN A O 1
ATOM 667 N N . ASP A 1 86 ? -17.875 -2.557 -15.625 1 96.94 86 ASP A N 1
ATOM 668 C CA . ASP A 1 86 ? -18.688 -3.408 -14.758 1 96.94 86 ASP A CA 1
ATOM 669 C C . ASP A 1 86 ? -18.406 -4.887 -15.023 1 96.94 86 ASP A C 1
ATOM 671 O O . ASP A 1 86 ? -19.344 -5.668 -15.242 1 96.94 86 ASP A O 1
ATOM 675 N N . SER A 1 87 ? -17.125 -5.207 -15.062 1 97.62 87 SER A N 1
ATOM 676 C CA . SER A 1 87 ? -16.703 -6.559 -15.391 1 97.62 87 SER A CA 1
ATOM 677 C C . SER A 1 87 ? -16.203 -7.301 -14.156 1 97.62 87 SER A C 1
ATOM 679 O O . SER A 1 87 ? -15.023 -7.605 -14.031 1 97.62 87 SER A O 1
ATOM 681 N N . ALA A 1 88 ? -17.094 -7.734 -13.359 1 97.69 88 ALA A N 1
ATOM 682 C CA . ALA A 1 88 ? -16.797 -8.422 -12.109 1 97.69 88 ALA A CA 1
ATOM 683 C C . ALA A 1 88 ? -16.031 -9.719 -12.359 1 97.69 88 ALA A C 1
ATOM 685 O O . ALA A 1 88 ? -15.133 -10.07 -11.602 1 97.69 88 ALA A O 1
ATOM 686 N N . ASP A 1 89 ? -16.359 -10.406 -13.422 1 98.25 89 ASP A N 1
ATOM 687 C CA . ASP A 1 89 ? -15.711 -11.688 -13.734 1 98.25 89 ASP A CA 1
ATOM 688 C C . ASP A 1 89 ? -14.25 -11.484 -14.125 1 98.25 89 ASP A C 1
ATOM 690 O O . ASP A 1 89 ? -13.383 -12.266 -13.727 1 98.25 89 ASP A O 1
ATOM 694 N N . ALA A 1 90 ? -13.992 -10.484 -14.922 1 98.31 90 ALA A N 1
ATOM 695 C CA . ALA A 1 90 ? -12.617 -10.188 -15.312 1 98.31 90 ALA A CA 1
ATOM 696 C C . ALA A 1 90 ? -11.789 -9.773 -14.102 1 98.31 90 ALA A C 1
ATOM 698 O O . ALA A 1 90 ? -10.617 -10.141 -13.992 1 98.31 90 ALA A O 1
ATOM 699 N N . PHE A 1 91 ? -12.422 -9.07 -13.281 1 98.56 91 PHE A N 1
ATOM 700 C CA . PHE A 1 91 ? -11.789 -8.664 -12.031 1 98.56 91 PHE A CA 1
ATOM 701 C C . PHE A 1 91 ? -11.398 -9.883 -11.203 1 98.56 91 PHE A C 1
ATOM 703 O O . PHE A 1 91 ? -10.25 -9.992 -10.758 1 98.56 91 PHE A O 1
ATOM 710 N N . ALA A 1 92 ? -12.289 -10.789 -11 1 98.56 92 ALA A N 1
ATOM 711 C CA . ALA A 1 92 ? -12.039 -12.008 -10.234 1 98.56 92 ALA A CA 1
ATOM 712 C C . ALA A 1 92 ? -10.953 -12.859 -10.898 1 98.56 92 ALA A C 1
ATOM 714 O O . ALA A 1 92 ? -10.102 -13.438 -10.211 1 98.56 92 ALA A O 1
ATOM 715 N N . ALA A 1 93 ? -10.977 -12.898 -12.195 1 98.25 93 ALA A N 1
ATOM 716 C CA . ALA A 1 93 ? -9.992 -13.672 -12.945 1 98.25 93 ALA A CA 1
ATOM 717 C C . ALA A 1 93 ? -8.594 -13.086 -12.766 1 98.25 93 ALA A C 1
ATOM 719 O O . ALA A 1 93 ? -7.609 -13.82 -12.695 1 98.25 93 ALA A O 1
ATOM 720 N N . GLU A 1 94 ? -8.547 -11.75 -12.727 1 98.19 94 GLU A N 1
ATOM 721 C CA . GLU A 1 94 ? -7.254 -11.109 -12.531 1 98.19 94 GLU A CA 1
ATOM 722 C C . GLU A 1 94 ? -6.695 -11.383 -11.141 1 98.19 94 GLU A C 1
ATOM 724 O O . GLU A 1 94 ? -5.5 -11.641 -10.984 1 98.19 94 GLU A O 1
ATOM 729 N N . LEU A 1 95 ? -7.555 -11.352 -10.109 1 98.06 95 LEU A N 1
ATOM 730 C CA . LEU A 1 95 ? -7.113 -11.695 -8.758 1 98.06 95 LEU A CA 1
ATOM 731 C C . LEU A 1 95 ? -6.633 -13.141 -8.688 1 98.06 95 LEU A C 1
ATOM 733 O O . LEU A 1 95 ? -5.645 -13.438 -8.016 1 98.06 95 LEU A O 1
ATOM 737 N N . GLU A 1 96 ? -7.289 -13.992 -9.398 1 97.06 96 GLU A N 1
ATOM 738 C CA . GLU A 1 96 ? -6.879 -15.391 -9.453 1 97.06 96 GLU A CA 1
ATOM 739 C C . GLU A 1 96 ? -5.52 -15.539 -10.133 1 97.06 96 GLU A C 1
ATOM 741 O O . GLU A 1 96 ? -4.707 -16.375 -9.727 1 97.06 96 GLU A O 1
ATOM 746 N N . ALA A 1 97 ? -5.285 -14.766 -11.188 1 95.94 97 ALA A N 1
ATOM 747 C CA . ALA A 1 97 ? -3.99 -14.781 -11.859 1 95.94 97 ALA A CA 1
ATOM 748 C C . ALA A 1 97 ? -2.873 -14.359 -10.914 1 95.94 97 ALA A C 1
ATOM 750 O O . ALA A 1 97 ? -1.784 -14.938 -10.93 1 95.94 97 ALA A O 1
ATOM 751 N N . VAL A 1 98 ? -3.158 -13.375 -10.086 1 96.19 98 VAL A N 1
ATOM 752 C CA . VAL A 1 98 ? -2.178 -12.93 -9.102 1 96.19 98 VAL A CA 1
ATOM 753 C C . VAL A 1 98 ? -1.939 -14.039 -8.07 1 96.19 98 VAL A C 1
ATOM 755 O O . VAL A 1 98 ? -0.802 -14.273 -7.66 1 96.19 98 VAL A O 1
ATOM 758 N N . ARG A 1 99 ? -2.986 -14.68 -7.621 1 95.19 99 ARG A N 1
ATOM 759 C CA . ARG A 1 99 ? -2.863 -15.781 -6.672 1 95.19 99 ARG A CA 1
ATOM 760 C C . ARG A 1 99 ? -1.966 -16.875 -7.223 1 95.19 99 ARG A C 1
ATOM 762 O O . ARG A 1 99 ? -1.128 -17.422 -6.5 1 95.19 99 ARG A O 1
ATOM 769 N N . HIS A 1 100 ? -2.15 -17.188 -8.5 1 93.38 100 HIS A N 1
ATOM 770 C CA . HIS A 1 100 ? -1.333 -18.203 -9.148 1 93.38 100 HIS A CA 1
ATOM 771 C C . HIS A 1 100 ? 0.13 -17.766 -9.211 1 93.38 100 HIS A C 1
ATOM 773 O O . HIS A 1 100 ? 1.027 -18.594 -9 1 93.38 100 HIS A O 1
ATOM 779 N N . TRP A 1 101 ? 0.276 -16.547 -9.477 1 92.12 101 TRP A N 1
ATOM 780 C CA . TRP A 1 101 ? 1.635 -16.016 -9.508 1 92.12 101 TRP A CA 1
ATOM 781 C C . TRP A 1 101 ? 2.303 -16.141 -8.141 1 92.12 101 TRP A C 1
ATOM 783 O O . TRP A 1 101 ? 3.469 -16.531 -8.047 1 92.12 101 TRP A O 1
ATOM 793 N N . PHE A 1 102 ? 1.608 -15.828 -7.066 1 90.94 102 PHE A N 1
ATOM 794 C CA . PHE A 1 102 ? 2.107 -15.93 -5.699 1 90.94 102 PHE A CA 1
ATOM 795 C C . PHE A 1 102 ? 2.498 -17.359 -5.371 1 90.94 102 PHE A C 1
ATOM 797 O O . PHE A 1 102 ? 3.449 -17.594 -4.621 1 90.94 102 PHE A O 1
ATOM 804 N N . GLY A 1 103 ? 1.71 -18.297 -5.867 1 90.19 103 GLY A N 1
ATOM 805 C CA . GLY A 1 103 ? 1.934 -19.703 -5.555 1 90.19 103 GLY A CA 1
ATOM 806 C C . GLY A 1 103 ? 1.75 -20.016 -4.082 1 90.19 103 GLY A C 1
ATOM 807 O O . GLY A 1 103 ? 0.89 -19.438 -3.418 1 90.19 103 GLY A O 1
ATOM 808 N N . PRO A 1 104 ? 2.482 -20.922 -3.535 1 86.31 104 PRO A N 1
ATOM 809 C CA . PRO A 1 104 ? 2.318 -21.359 -2.148 1 86.31 104 PRO A CA 1
ATOM 810 C C . PRO A 1 104 ? 2.652 -20.266 -1.137 1 86.31 104 PRO A C 1
ATOM 812 O O . PRO A 1 104 ? 2.211 -20.328 0.013 1 86.31 104 PRO A O 1
ATOM 815 N N . GLY A 1 105 ? 3.348 -19.297 -1.595 1 87.62 105 GLY A N 1
ATOM 816 C CA . GLY A 1 105 ? 3.738 -18.203 -0.718 1 87.62 105 GLY A CA 1
ATOM 817 C C . GLY A 1 105 ? 2.568 -17.344 -0.29 1 87.62 105 GLY A C 1
ATOM 818 O O . GLY A 1 105 ? 2.643 -16.641 0.725 1 87.62 105 GLY A O 1
ATOM 819 N N . ALA A 1 106 ? 1.489 -17.391 -1.002 1 90.94 106 ALA A N 1
ATOM 820 C CA . ALA A 1 106 ? 0.325 -16.562 -0.703 1 90.94 106 ALA A CA 1
ATOM 821 C C . ALA A 1 106 ? -0.212 -16.844 0.695 1 90.94 106 ALA A C 1
ATOM 823 O O . ALA A 1 106 ? -0.572 -15.93 1.433 1 90.94 106 ALA A O 1
ATOM 824 N N . ALA A 1 107 ? -0.244 -18.109 1.065 1 91.88 107 ALA A N 1
ATOM 825 C CA . ALA A 1 107 ? -0.784 -18.484 2.365 1 91.88 107 ALA A CA 1
ATOM 826 C C . ALA A 1 107 ? 0.082 -17.953 3.502 1 91.88 107 ALA A C 1
ATOM 828 O O . ALA A 1 107 ? -0.437 -17.484 4.516 1 91.88 107 ALA A O 1
ATOM 829 N N . GLY A 1 108 ? 1.383 -18.062 3.314 1 91.94 108 GLY A N 1
ATOM 830 C CA . GLY A 1 108 ? 2.297 -17.531 4.309 1 91.94 108 GLY A CA 1
ATOM 831 C C . GLY A 1 108 ? 2.15 -16.031 4.508 1 91.94 108 GLY A C 1
ATOM 832 O O . GLY A 1 108 ? 2.123 -15.555 5.645 1 91.94 108 GLY A O 1
ATOM 833 N N . TYR A 1 109 ? 2.018 -15.312 3.463 1 94.56 109 TYR A N 1
ATOM 834 C CA . TYR A 1 109 ? 1.863 -13.867 3.555 1 94.56 109 TYR A CA 1
ATOM 835 C C . TYR A 1 109 ? 0.51 -13.5 4.152 1 94.56 109 TYR A C 1
ATOM 837 O O . TYR A 1 109 ? 0.388 -12.5 4.863 1 94.56 109 TYR A O 1
ATOM 845 N N . SER A 1 110 ? -0.515 -14.352 3.863 1 95.81 110 SER A N 1
ATOM 846 C CA . SER A 1 110 ? -1.82 -14.102 4.465 1 95.81 110 SER A CA 1
ATOM 847 C C . SER A 1 110 ? -1.775 -14.273 5.977 1 95.81 110 SER A C 1
ATOM 849 O O . SER A 1 110 ? -2.391 -13.5 6.715 1 95.81 110 SER A O 1
ATOM 851 N N . ARG A 1 111 ? -1.049 -15.219 6.453 1 95.44 111 ARG A N 1
ATOM 852 C CA . ARG A 1 111 ? -0.857 -15.398 7.891 1 95.44 111 ARG A CA 1
ATOM 853 C C . ARG A 1 111 ? -0.091 -14.227 8.492 1 95.44 111 ARG A C 1
ATOM 855 O O . ARG A 1 111 ? -0.426 -13.75 9.578 1 95.44 111 ARG A O 1
ATOM 862 N N . THR A 1 112 ? 0.894 -13.82 7.758 1 96.19 112 THR A N 1
ATOM 863 C CA . THR A 1 112 ? 1.649 -12.656 8.188 1 96.19 112 THR A CA 1
ATOM 864 C C . THR A 1 112 ? 0.738 -11.438 8.312 1 96.19 112 THR A C 1
ATOM 866 O O . THR A 1 112 ? 0.843 -10.672 9.273 1 96.19 112 THR A O 1
ATOM 869 N N . CYS A 1 113 ? -0.172 -11.266 7.383 1 97.88 113 CYS A N 1
ATOM 870 C CA . CYS A 1 113 ? -1.093 -10.141 7.441 1 97.88 113 CYS A CA 1
ATOM 871 C C . CYS A 1 113 ? -1.968 -10.211 8.688 1 97.88 113 CYS A C 1
ATOM 873 O O . CYS A 1 113 ? -2.234 -9.188 9.328 1 97.88 113 CYS A O 1
ATOM 875 N N . THR A 1 114 ? -2.402 -11.414 9.031 1 97.19 114 THR A N 1
ATOM 876 C CA . THR A 1 114 ? -3.203 -11.602 10.234 1 97.19 114 THR A CA 1
ATOM 877 C C . THR A 1 114 ? -2.438 -11.141 11.477 1 97.19 114 THR A C 1
ATOM 879 O O . THR A 1 114 ? -3.002 -10.477 12.352 1 97.19 114 THR A O 1
ATOM 882 N N . ARG A 1 115 ? -1.172 -11.422 11.508 1 96.75 115 ARG A N 1
ATOM 883 C CA . ARG A 1 115 ? -0.339 -11 12.633 1 96.75 115 ARG A CA 1
ATOM 884 C C . ARG A 1 115 ? -0.206 -9.477 12.664 1 96.75 115 ARG A C 1
ATOM 886 O O . ARG A 1 115 ? -0.258 -8.867 13.734 1 96.75 115 ARG A O 1
ATOM 893 N N . LEU A 1 116 ? -0.036 -8.867 11.492 1 97.88 116 LEU A N 1
ATOM 894 C CA . LEU A 1 116 ? 0.048 -7.414 11.414 1 97.88 116 LEU A CA 1
ATOM 895 C C . LEU A 1 116 ? -1.245 -6.766 11.898 1 97.88 116 LEU A C 1
ATOM 897 O O . LEU A 1 116 ? -1.213 -5.809 12.672 1 97.88 116 LEU A O 1
ATOM 901 N N . PHE A 1 117 ? -2.355 -7.332 11.508 1 97.75 117 PHE A N 1
ATOM 902 C CA . PHE A 1 117 ? -3.648 -6.77 11.875 1 97.75 117 PHE A CA 1
ATOM 903 C C . PHE A 1 117 ? -3.898 -6.926 13.367 1 97.75 117 PHE A C 1
ATOM 905 O O . PHE A 1 117 ? -4.461 -6.035 14.008 1 97.75 117 PHE A O 1
ATOM 912 N N . ASN A 1 118 ? -3.486 -8.062 13.898 1 96.75 118 ASN A N 1
ATOM 913 C CA . ASN A 1 118 ? -3.607 -8.242 15.344 1 96.75 118 ASN A CA 1
ATOM 914 C C . ASN A 1 118 ? -2.805 -7.199 16.109 1 96.75 118 ASN A C 1
ATOM 916 O O . ASN A 1 118 ? -3.271 -6.668 17.109 1 96.75 118 ASN A O 1
ATOM 920 N N . LEU A 1 119 ? -1.635 -6.926 15.625 1 96 119 LEU A N 1
ATOM 921 C CA . LEU A 1 119 ? -0.794 -5.898 16.234 1 96 119 LEU A CA 1
ATOM 922 C C . LEU A 1 119 ? -1.452 -4.527 16.141 1 96 119 LEU A C 1
ATOM 924 O O . LEU A 1 119 ? -1.473 -3.773 17.109 1 96 119 LEU A O 1
ATOM 928 N N . LEU A 1 120 ? -1.991 -4.168 15 1 96.31 120 LEU A N 1
ATOM 929 C CA . LEU A 1 120 ? -2.631 -2.877 14.781 1 96.31 120 LEU A CA 1
ATOM 930 C C . LEU A 1 120 ? -3.865 -2.725 15.664 1 96.31 120 LEU A C 1
ATOM 932 O O . LEU A 1 120 ? -4.125 -1.642 16.188 1 96.31 120 LEU A O 1
ATOM 936 N N . ASN A 1 121 ? -4.598 -3.814 15.789 1 93.56 121 ASN A N 1
ATOM 937 C CA . ASN A 1 121 ? -5.797 -3.785 16.625 1 93.56 121 ASN A CA 1
ATOM 938 C C . ASN A 1 121 ? -5.453 -3.605 18.094 1 93.56 121 ASN A C 1
ATOM 940 O O . ASN A 1 121 ? -6.227 -3.01 18.844 1 93.56 121 ASN A O 1
ATOM 944 N N . LEU A 1 122 ? -4.309 -4.07 18.484 1 89.88 122 LEU A N 1
ATOM 945 C CA . LEU A 1 122 ? -3.848 -3.949 19.859 1 89.88 122 LEU A CA 1
ATOM 946 C C . LEU A 1 122 ? -3.498 -2.502 20.188 1 89.88 122 LEU A C 1
ATOM 948 O O . LEU A 1 122 ? -3.688 -2.055 21.328 1 89.88 122 LEU A O 1
ATOM 952 N N . TYR A 1 123 ? -3.068 -1.71 19.172 1 82.44 123 TYR A N 1
ATOM 953 C CA . TYR A 1 123 ? -2.562 -0.366 19.422 1 82.44 123 TYR A CA 1
ATOM 954 C C . TYR A 1 123 ? -3.559 0.69 18.953 1 82.44 123 TYR A C 1
ATOM 956 O O . TYR A 1 123 ? -3.291 1.89 19.047 1 82.44 123 TYR A O 1
ATOM 964 N N . GLN A 1 124 ? -4.586 0.444 18.312 1 75.19 124 GLN A N 1
ATOM 965 C CA . GLN A 1 124 ? -5.57 1.397 17.812 1 75.19 124 GLN A CA 1
ATOM 966 C C . GLN A 1 124 ? -5.957 2.408 18.891 1 75.19 124 GLN A C 1
ATOM 968 O O . GLN A 1 124 ? -6.191 3.58 18.594 1 75.19 124 GLN A O 1
ATOM 973 N N . GLY A 1 125 ? -5.953 2.098 20.125 1 63.91 125 GLY A N 1
ATOM 974 C CA . GLY A 1 125 ? -6.301 3.033 21.188 1 63.91 125 GLY A CA 1
ATOM 975 C C . GLY A 1 125 ? -5.141 3.916 21.609 1 63.91 125 GLY A C 1
ATOM 976 O O . GLY A 1 125 ? -5.324 4.879 22.344 1 63.91 125 GLY A O 1
ATOM 977 N N . GLU A 1 126 ? -3.961 3.611 21.141 1 62.19 126 GLU A N 1
ATOM 978 C CA . GLU A 1 126 ? -2.771 4.324 21.594 1 62.19 126 GLU A CA 1
ATOM 979 C C . GLU A 1 126 ? -2.406 5.453 20.625 1 62.19 126 GLU A C 1
ATOM 981 O O . GLU A 1 126 ? -1.509 6.25 20.906 1 62.19 126 GLU A O 1
ATOM 986 N N . LEU A 1 127 ? -2.977 5.523 19.453 1 60.88 127 LEU A N 1
ATOM 987 C CA . LEU A 1 127 ? -2.684 6.625 18.547 1 60.88 127 LEU A CA 1
ATOM 988 C C . LEU A 1 127 ? -3.299 7.926 19.047 1 60.88 127 LEU A C 1
ATOM 990 O O . LEU A 1 127 ? -4.426 7.934 19.562 1 60.88 127 LEU A O 1
ATOM 994 N N . PRO A 1 128 ? -2.492 8.867 19.328 1 51.94 128 PRO A N 1
ATOM 995 C CA . PRO A 1 128 ? -3.02 10.102 19.922 1 51.94 128 PRO A CA 1
ATOM 996 C C . PRO A 1 128 ? -4.227 10.648 19.156 1 51.94 128 PRO A C 1
ATOM 998 O O . PRO A 1 128 ? -4.309 10.5 17.938 1 51.94 128 PRO A O 1
ATOM 1001 N N . ASP A 1 129 ? -5.23 10.758 19.844 1 51.59 129 ASP A N 1
ATOM 1002 C CA . ASP A 1 129 ? -6.383 11.492 19.328 1 51.59 129 ASP A CA 1
ATOM 1003 C C . ASP A 1 129 ? -5.961 12.82 18.703 1 51.59 129 ASP A C 1
ATOM 1005 O O . ASP A 1 129 ? -5.352 13.656 19.359 1 51.59 129 ASP A O 1
ATOM 1009 N N . ALA A 1 130 ? -5.801 12.883 17.328 1 50.66 130 ALA A N 1
ATOM 1010 C CA . ALA A 1 130 ? -5.492 14.148 16.672 1 50.66 130 ALA A CA 1
ATOM 1011 C C . ALA A 1 130 ? -6.238 15.312 17.312 1 50.66 130 ALA A C 1
ATOM 1013 O O . ALA A 1 130 ? -5.773 16.453 17.281 1 50.66 130 ALA A O 1
ATOM 1014 N N . ARG A 1 131 ? -7.395 15.031 17.766 1 48.78 131 ARG A N 1
ATOM 1015 C CA . ARG A 1 131 ? -8.219 16.078 18.375 1 48.78 131 ARG A CA 1
ATOM 1016 C C . ARG A 1 131 ? -7.602 16.562 19.688 1 48.78 131 ARG A C 1
ATOM 1018 O O . ARG A 1 131 ? -8.023 17.578 20.234 1 48.78 131 ARG A O 1
ATOM 1025 N N . SER A 1 132 ? -6.844 15.617 20.156 1 46.53 132 SER A N 1
ATOM 1026 C CA . SER A 1 132 ? -6.355 16.031 21.469 1 46.53 132 SER A CA 1
ATOM 1027 C C . SER A 1 132 ? -5.355 17.172 21.344 1 46.53 132 SER A C 1
ATOM 1029 O O . SER A 1 132 ? -4.863 17.688 22.344 1 46.53 132 SER A O 1
ATOM 1031 N N . VAL A 1 133 ? -4.918 17.328 20.109 1 43 133 VAL A N 1
ATOM 1032 C CA . VAL A 1 133 ? -4.066 18.516 20 1 43 133 VAL A CA 1
ATOM 1033 C C . VAL A 1 133 ? -4.93 19.75 19.812 1 43 133 VAL A C 1
ATOM 1035 O O . VAL A 1 133 ? -5.527 19.938 18.75 1 43 133 VAL A O 1
ATOM 1038 N N . LYS A 1 134 ? -5.617 20.141 20.828 1 43.12 134 LYS A N 1
ATOM 1039 C CA . LYS A 1 134 ? -6.262 21.453 20.875 1 43.12 134 LYS A CA 1
ATOM 1040 C 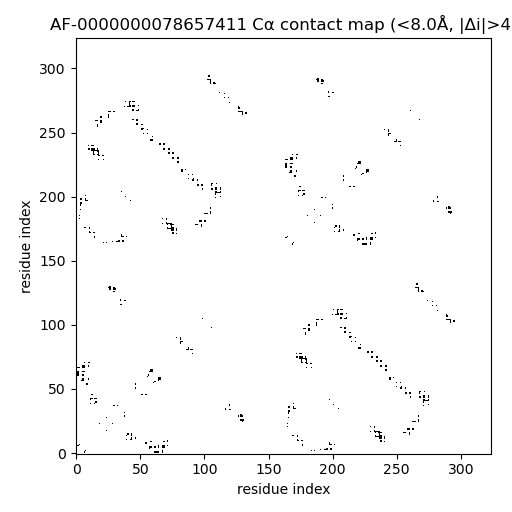C . LYS A 1 134 ? -5.309 22.547 20.422 1 43.12 134 LYS A C 1
ATOM 1042 O O . LYS A 1 134 ? -4.168 22.625 20.891 1 43.12 134 LYS A O 1
ATOM 1047 N N . PRO A 1 135 ? -5.469 23.094 19.219 1 38.97 135 PRO A N 1
ATOM 1048 C CA . PRO A 1 135 ? -4.633 24.281 19 1 38.97 135 PRO A CA 1
ATOM 1049 C C . PRO A 1 135 ? -4.539 25.188 20.219 1 38.97 135 PRO A C 1
ATOM 1051 O O . PRO A 1 135 ? -5.559 25.516 20.828 1 38.97 135 PRO A O 1
ATOM 1054 N N . SER A 1 136 ? -3.576 24.984 20.984 1 38.09 136 SER A N 1
ATOM 1055 C CA . SER A 1 136 ? -3.363 25.984 22.016 1 38.09 136 SER A CA 1
ATOM 1056 C C . SER A 1 136 ? -3.545 27.406 21.469 1 38.09 136 SER A C 1
ATOM 1058 O O . SER A 1 136 ? -2.768 27.844 20.625 1 38.09 136 SER A O 1
ATOM 1060 N N . VAL A 1 137 ? -4.723 27.875 21.234 1 37.94 137 VAL A N 1
ATOM 1061 C CA . VAL A 1 137 ? -4.914 29.312 21.047 1 37.94 137 VAL A CA 1
ATOM 1062 C C . VAL A 1 137 ? -4.066 30.078 22.047 1 37.94 137 VAL A C 1
ATOM 1064 O O . VAL A 1 137 ? -4.273 29.969 23.266 1 37.94 137 VAL A O 1
ATOM 1067 N N . LEU A 1 138 ? -2.822 30.297 21.766 1 37.12 138 LEU A N 1
ATOM 1068 C CA . LEU A 1 138 ? -2.066 31.297 22.516 1 37.12 138 LEU A CA 1
ATOM 1069 C C . LEU A 1 138 ? -2.9 32.531 22.75 1 37.12 138 LEU A C 1
ATOM 1071 O O . LEU A 1 138 ? -3.322 33.188 21.797 1 37.12 138 LEU A O 1
ATOM 1075 N N . ASP A 1 139 ? -3.805 32.531 23.641 1 37.12 139 ASP A N 1
ATOM 1076 C CA . ASP A 1 139 ? -4.344 33.781 24.172 1 37.12 139 ASP A CA 1
ATOM 1077 C C . ASP A 1 139 ? -3.242 34.812 24.312 1 37.12 139 ASP A C 1
ATOM 1079 O O . ASP A 1 139 ? -2.434 34.75 25.25 1 37.12 139 ASP A O 1
ATOM 1083 N N . ASP A 1 140 ? -2.531 35.125 23.234 1 35.56 140 ASP A N 1
ATOM 1084 C CA . ASP A 1 140 ? -1.632 36.281 23.266 1 35.56 140 ASP A CA 1
ATOM 1085 C C . ASP A 1 140 ? -2.352 37.531 23.766 1 35.56 140 ASP A C 1
ATOM 1087 O O . ASP A 1 140 ? -3.008 38.219 22.984 1 35.56 140 ASP A O 1
ATOM 1091 N N . ALA A 1 141 ? -3.223 37.469 24.812 1 37.94 141 ALA A N 1
ATOM 1092 C CA . ALA A 1 141 ? -3.672 38.688 25.453 1 37.94 141 ALA A CA 1
ATOM 1093 C C . ALA A 1 141 ? -2.486 39.562 25.828 1 37.94 141 ALA A C 1
ATOM 1095 O O . ALA A 1 141 ? -1.778 39.281 26.797 1 37.94 141 ALA A O 1
ATOM 1096 N N . GLY A 1 142 ? -1.738 40.094 24.812 1 32.78 142 GLY A N 1
ATOM 1097 C CA . GLY A 1 142 ? -0.782 41.188 24.984 1 32.78 142 GLY A CA 1
ATOM 1098 C C . GLY A 1 142 ? -1.282 42.281 25.906 1 32.78 142 GLY A C 1
ATOM 1099 O O . GLY A 1 142 ? -2.322 42.875 25.641 1 32.78 142 GLY A O 1
ATOM 1100 N N . SER A 1 143 ? -1.131 42.125 27.203 1 34.91 143 SER A N 1
ATOM 1101 C CA . SER A 1 143 ? -1.273 43.125 28.25 1 34.91 143 SER A CA 1
ATOM 1102 C C . SER A 1 143 ? -0.67 44.469 27.812 1 34.91 143 SER A C 1
ATOM 1104 O O . SER A 1 143 ? 0.537 44.562 27.594 1 34.91 143 SER A O 1
ATOM 1106 N N . ARG A 1 144 ? -1.338 45.25 26.969 1 33.19 144 ARG A N 1
ATOM 1107 C CA . ARG A 1 144 ? -1.037 46.625 26.625 1 33.19 144 ARG A CA 1
ATOM 1108 C C . ARG A 1 144 ? -0.765 47.469 27.875 1 33.19 144 ARG A C 1
ATOM 1110 O O . ARG A 1 144 ? -1.671 47.719 28.672 1 33.19 144 ARG A O 1
ATOM 1117 N N . GLN A 1 145 ? 0.351 47.25 28.531 1 30.48 145 GLN A 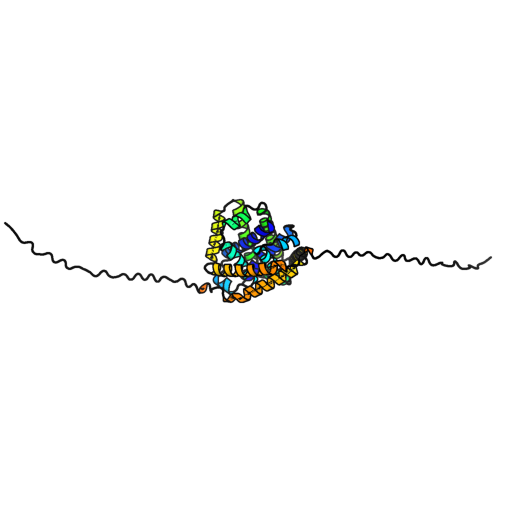N 1
ATOM 1118 C CA . GLN A 1 145 ? 0.841 48.125 29.594 1 30.48 145 GLN A CA 1
ATOM 1119 C C . GLN A 1 145 ? 0.792 49.594 29.172 1 30.48 145 GLN A C 1
ATOM 1121 O O . GLN A 1 145 ? 1.349 49.969 28.125 1 30.48 145 GLN A O 1
ATOM 1126 N N . GLY A 1 146 ? -0.314 50.344 29.453 1 30.88 146 GLY A N 1
ATOM 1127 C CA . GLY A 1 146 ? -0.622 51.781 29.375 1 30.88 146 GLY A CA 1
ATOM 1128 C C . GLY A 1 146 ? 0.529 52.656 29.812 1 30.88 146 GLY A C 1
ATOM 1129 O O . GLY A 1 146 ? 0.952 52.625 30.969 1 30.88 146 GLY A O 1
ATOM 1130 N N . SER A 1 147 ? 1.61 52.812 29 1 32.03 147 SER A N 1
ATOM 1131 C CA . SER A 1 147 ? 2.746 53.688 29.25 1 32.03 147 SER A CA 1
ATOM 1132 C C . SER A 1 147 ? 2.287 55.094 29.578 1 32.03 147 SER A C 1
ATOM 1134 O O . SER A 1 147 ? 1.682 55.781 28.734 1 32.03 147 SER A O 1
ATOM 1136 N N . GLY A 1 148 ? 1.78 55.406 30.828 1 28.64 148 GLY A N 1
ATOM 1137 C CA . GLY A 1 148 ? 1.279 56.656 31.391 1 28.64 148 GLY A 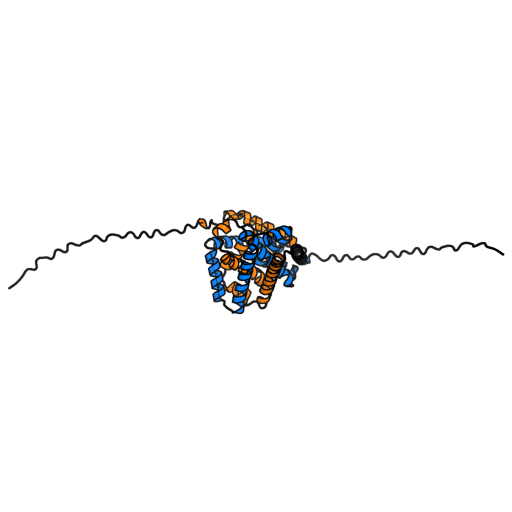CA 1
ATOM 1138 C C . GLY A 1 148 ? 2.246 57.812 31.234 1 28.64 148 GLY A C 1
ATOM 1139 O O . GLY A 1 148 ? 1.882 58.969 31.469 1 28.64 148 GLY A O 1
ATOM 1140 N N . THR A 1 149 ? 3.562 57.625 31.141 1 31.8 149 THR A N 1
ATOM 1141 C CA . THR A 1 149 ? 4.309 58.625 31.875 1 31.8 149 THR A CA 1
ATOM 1142 C C . THR A 1 149 ? 4.332 59.969 31.109 1 31.8 149 THR A C 1
ATOM 1144 O O . THR A 1 149 ? 4.973 60.062 30.062 1 31.8 149 THR A O 1
ATOM 1147 N N . ALA A 1 150 ? 3.256 60.688 30.812 1 30.05 150 ALA A N 1
ATOM 1148 C CA . ALA A 1 150 ? 3.32 61.969 30.109 1 30.05 150 ALA A CA 1
ATOM 1149 C C . ALA A 1 150 ? 4.25 62.938 30.828 1 30.05 150 ALA A C 1
ATOM 1151 O O . ALA A 1 150 ? 4.012 63.281 31.984 1 30.05 150 ALA A O 1
ATOM 1152 N N . GLY A 1 151 ? 5.605 62.906 30.547 1 26.3 151 GLY A N 1
ATOM 1153 C CA . GLY A 1 151 ? 6.656 63.75 31.094 1 26.3 151 GLY A CA 1
ATOM 1154 C C . GLY A 1 151 ? 6.367 65.25 30.953 1 26.3 151 GLY A C 1
ATOM 1155 O O . GLY A 1 151 ? 5.824 65.625 29.922 1 26.3 151 GLY A O 1
ATOM 1156 N N . ASP A 1 152 ? 6.148 65.938 32.031 1 29.89 152 ASP A N 1
ATOM 1157 C CA . ASP A 1 152 ? 5.906 67.375 32.438 1 29.89 152 ASP A CA 1
ATOM 1158 C C . ASP A 1 152 ? 7.008 68.25 31.906 1 29.89 152 ASP A C 1
ATOM 1160 O O . ASP A 1 152 ? 8.148 68.188 32.375 1 29.89 152 ASP A O 1
ATOM 1164 N N . HIS A 1 153 ? 7.375 68.312 30.594 1 27.53 153 HIS A N 1
ATOM 1165 C CA . HIS A 1 153 ? 8.523 69.125 30.234 1 27.53 153 HIS A CA 1
ATOM 1166 C C . HIS A 1 153 ? 8.281 70.625 30.609 1 27.53 153 HIS A C 1
ATOM 1168 O O . HIS A 1 153 ? 7.258 71.188 30.234 1 27.53 153 HIS A O 1
ATOM 1174 N N . ALA A 1 154 ? 8.891 71.062 31.656 1 30.05 154 ALA A N 1
ATOM 1175 C CA . ALA A 1 154 ? 9.055 72.438 32.25 1 30.05 154 ALA A CA 1
ATOM 1176 C C . ALA A 1 154 ? 9.672 73.375 31.281 1 30.05 154 ALA A C 1
ATOM 1178 O O . ALA A 1 154 ? 10.758 73.188 30.734 1 30.05 154 ALA A O 1
ATOM 1179 N N . ALA A 1 155 ? 8.828 74.125 30.484 1 29.03 155 ALA A N 1
ATOM 1180 C CA . ALA A 1 155 ? 9.211 75.188 29.578 1 29.03 155 ALA A CA 1
ATOM 1181 C C . ALA A 1 155 ? 10.016 76.25 30.297 1 29.03 155 ALA A C 1
ATOM 1183 O O . ALA A 1 155 ? 9.562 76.812 31.297 1 29.03 155 ALA A O 1
ATOM 1184 N N . GLY A 1 156 ? 11.352 76.188 30.297 1 27.12 156 GLY A N 1
ATOM 1185 C CA . GLY A 1 156 ? 12.336 77.125 30.828 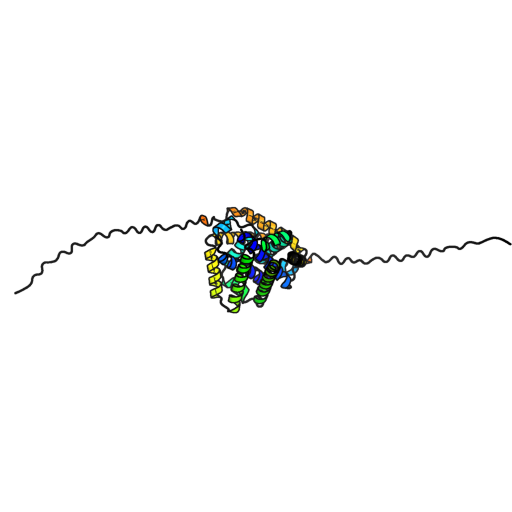1 27.12 156 GLY A CA 1
ATOM 1186 C C . GLY A 1 156 ? 12.109 78.562 30.375 1 27.12 156 GLY A C 1
ATOM 1187 O O . GLY A 1 156 ? 11.352 78.812 29.438 1 27.12 156 GLY A O 1
ATOM 1188 N N . PRO A 1 157 ? 12.914 79.5 30.953 1 31.8 157 PRO A N 1
ATOM 1189 C CA . PRO A 1 157 ? 12.93 80.938 31.359 1 31.8 157 PRO A CA 1
ATOM 1190 C C . PRO A 1 157 ? 13.273 81.875 30.219 1 31.8 157 PRO A C 1
ATOM 1192 O O . PRO A 1 157 ? 13.336 83.062 30.406 1 31.8 157 PRO A O 1
ATOM 1195 N N . ALA A 1 158 ? 13 81.625 28.938 1 29.5 158 ALA A N 1
ATOM 1196 C CA . ALA A 1 158 ? 14 82.312 28.125 1 29.5 158 ALA A CA 1
ATOM 1197 C C . ALA A 1 158 ? 14.062 83.812 28.453 1 29.5 158 ALA A C 1
ATOM 1199 O O . ALA A 1 158 ? 13.039 84.438 28.766 1 29.5 158 ALA A O 1
ATOM 1200 N N . GLY A 1 159 ? 15.289 84.5 28.578 1 27.86 159 GLY A N 1
ATOM 1201 C CA . GLY A 1 159 ? 16.078 85.625 28.922 1 27.86 159 GLY A CA 1
ATOM 1202 C C . GLY A 1 159 ? 15.766 86.812 28.047 1 27.86 159 GLY A C 1
ATOM 1203 O O . GLY A 1 159 ? 15.93 88 28.469 1 27.86 159 GLY A O 1
ATOM 1204 N N . ASP A 1 160 ? 15.859 86.688 26.734 1 26.3 160 ASP A N 1
ATOM 1205 C CA . ASP A 1 160 ? 16.609 87.75 26 1 26.3 160 ASP A CA 1
ATOM 1206 C C . ASP A 1 160 ? 15.945 89.062 26.156 1 26.3 160 ASP A C 1
ATOM 1208 O O . ASP A 1 160 ? 14.766 89.188 26.5 1 26.3 160 ASP A O 1
ATOM 1212 N N . HIS A 1 161 ? 16.297 90 25.047 1 27.45 161 HIS A N 1
ATOM 1213 C CA . HIS A 1 161 ? 17.047 91.188 24.75 1 27.45 161 HIS A CA 1
ATOM 1214 C C . HIS A 1 161 ? 16.125 92.438 24.719 1 27.45 161 HIS A C 1
ATOM 1216 O O . HIS A 1 161 ? 14.914 92.312 24.609 1 27.45 161 HIS A O 1
ATOM 1222 N N . ARG A 1 162 ? 16.531 93.625 23.734 1 28.56 162 ARG A N 1
ATOM 1223 C CA . ARG A 1 162 ? 16.297 95.062 23.578 1 28.56 162 ARG A CA 1
ATOM 1224 C C . ARG A 1 162 ? 14.859 95.312 23.125 1 28.56 162 ARG A C 1
ATOM 1226 O O . ARG A 1 162 ? 14.328 94.625 22.266 1 28.56 162 ARG A O 1
ATOM 1233 N N . MET B 1 1 ? -16.25 7.105 4.652 1 66.94 1 MET B N 1
ATOM 1234 C CA . MET B 1 1 ? -16.156 5.648 4.672 1 66.94 1 MET B CA 1
ATOM 1235 C C . MET B 1 1 ? -15.492 5.125 3.404 1 66.94 1 MET B C 1
ATOM 1237 O O . MET B 1 1 ? -14.625 4.254 3.473 1 66.94 1 MET B O 1
ATOM 1241 N N . ALA B 1 2 ? -15.75 5.871 2.369 1 76 2 ALA B N 1
ATOM 1242 C CA . ALA B 1 2 ? -15.219 5.426 1.086 1 76 2 ALA B CA 1
ATOM 1243 C C . ALA B 1 2 ? -13.695 5.52 1.066 1 76 2 ALA B C 1
ATOM 1245 O O . ALA B 1 2 ? -13.016 4.621 0.564 1 76 2 ALA B O 1
ATOM 1246 N N . VAL B 1 3 ? -13.125 6.52 1.726 1 86.62 3 VAL B N 1
ATOM 1247 C CA . VAL B 1 3 ? -11.68 6.738 1.729 1 86.62 3 VAL B CA 1
ATOM 1248 C C . VAL B 1 3 ? -10.992 5.613 2.5 1 86.62 3 VAL B C 1
ATOM 1250 O O . VAL B 1 3 ? -9.992 5.062 2.041 1 86.62 3 VAL B O 1
ATOM 1253 N N . CYS B 1 4 ? -11.633 5.145 3.494 1 90.81 4 CYS B N 1
ATOM 1254 C CA . CYS B 1 4 ? -11.008 4.188 4.398 1 90.81 4 CYS B CA 1
ATOM 1255 C C . CYS B 1 4 ? -11.039 2.779 3.814 1 90.81 4 CYS B C 1
ATOM 1257 O O . CYS B 1 4 ? -10.242 1.925 4.195 1 90.81 4 CYS B O 1
ATOM 1259 N N . GLN B 1 5 ? -11.93 2.568 2.873 1 91.94 5 GLN B N 1
ATOM 1260 C CA . GLN B 1 5 ? -12.008 1.221 2.32 1 91.94 5 GLN B CA 1
ATOM 1261 C C . GLN B 1 5 ? -11.492 1.182 0.886 1 91.94 5 GLN B C 1
ATOM 1263 O O . GLN B 1 5 ? -10.609 0.386 0.56 1 91.94 5 GLN B O 1
ATOM 1268 N N . THR B 1 6 ? -11.977 2.072 0.046 1 95.19 6 THR B N 1
ATOM 1269 C CA . THR B 1 6 ? -11.711 2.004 -1.386 1 95.19 6 THR B CA 1
ATOM 1270 C C . THR B 1 6 ? -10.25 2.344 -1.678 1 95.19 6 THR B C 1
ATOM 1272 O O . THR B 1 6 ? -9.562 1.599 -2.379 1 95.19 6 THR B O 1
ATOM 1275 N N . LEU B 1 7 ? -9.727 3.395 -1.096 1 96.56 7 LEU B N 1
ATOM 1276 C CA . LEU B 1 7 ? -8.414 3.918 -1.459 1 96.56 7 LEU B CA 1
ATOM 1277 C C . LEU B 1 7 ? -7.316 2.93 -1.089 1 96.56 7 LEU B C 1
ATOM 1279 O O . LEU B 1 7 ? -6.496 2.562 -1.934 1 96.56 7 LEU B O 1
ATOM 1283 N N . PRO B 1 8 ? -7.289 2.391 0.141 1 97.62 8 PRO B N 1
ATOM 1284 C CA . PRO B 1 8 ? -6.203 1.462 0.462 1 97.62 8 PRO B CA 1
ATOM 1285 C C . PRO B 1 8 ? -6.27 0.171 -0.35 1 97.62 8 PRO B C 1
ATOM 1287 O O . PRO B 1 8 ? -5.238 -0.335 -0.801 1 97.62 8 PRO B O 1
ATOM 1290 N N . HIS B 1 9 ? -7.48 -0.338 -0.571 1 98.38 9 HIS B N 1
ATOM 1291 C CA . HIS B 1 9 ? -7.59 -1.586 -1.318 1 98.38 9 HIS B CA 1
ATOM 1292 C C . HIS B 1 9 ? -7.273 -1.373 -2.795 1 98.38 9 HIS B C 1
ATOM 1294 O O . HIS B 1 9 ? -6.707 -2.254 -3.445 1 98.38 9 HIS B O 1
ATOM 1300 N N . ALA B 1 10 ? -7.605 -0.182 -3.301 1 98.38 10 ALA B N 1
ATOM 1301 C CA . ALA B 1 10 ? -7.199 0.145 -4.664 1 98.38 10 ALA B CA 1
ATOM 1302 C C . ALA B 1 10 ? -5.676 0.183 -4.789 1 98.38 10 ALA B C 1
ATOM 1304 O O . ALA B 1 10 ? -5.113 -0.343 -5.75 1 98.38 10 ALA B O 1
ATOM 1305 N N . ALA B 1 11 ? -5.016 0.761 -3.809 1 98.69 11 ALA B N 1
ATOM 1306 C CA . ALA B 1 11 ? -3.559 0.865 -3.832 1 98.69 11 ALA B CA 1
ATOM 1307 C C . ALA B 1 11 ? -2.91 -0.515 -3.775 1 98.69 11 ALA B C 1
ATOM 1309 O O . ALA B 1 11 ? -1.996 -0.81 -4.551 1 98.69 11 ALA B O 1
ATOM 1310 N N . VAL B 1 12 ? -3.396 -1.393 -2.975 1 98.75 12 VAL B N 1
ATOM 1311 C CA . VAL B 1 12 ? -2.814 -2.719 -2.797 1 98.75 12 VAL B CA 1
ATOM 1312 C C . VAL B 1 12 ? -3.096 -3.576 -4.027 1 98.75 12 VAL B C 1
ATOM 1314 O O . VAL B 1 12 ? -2.234 -4.344 -4.469 1 98.75 12 VAL B O 1
ATOM 1317 N N . MET B 1 13 ? -4.316 -3.436 -4.59 1 98.75 13 MET B N 1
ATOM 1318 C CA . MET B 1 13 ? -4.629 -4.211 -5.789 1 98.75 13 MET B CA 1
ATOM 1319 C C . MET B 1 13 ? -3.789 -3.744 -6.973 1 98.75 13 MET B C 1
ATOM 1321 O O . MET B 1 13 ? -3.303 -4.562 -7.754 1 98.75 13 MET B O 1
ATOM 1325 N N . ALA B 1 14 ? -3.633 -2.418 -7.117 1 98.62 14 ALA B N 1
ATOM 1326 C CA . ALA B 1 14 ? -2.758 -1.908 -8.172 1 98.62 14 ALA B CA 1
ATOM 1327 C C . ALA B 1 14 ? -1.345 -2.467 -8.023 1 98.62 14 ALA B C 1
ATOM 1329 O O . ALA B 1 14 ? -0.724 -2.865 -9.016 1 98.62 14 ALA B O 1
ATOM 1330 N N . PHE B 1 15 ? -0.818 -2.523 -6.809 1 98.38 15 PHE B N 1
ATOM 1331 C CA . PHE B 1 15 ? 0.483 -3.094 -6.48 1 98.38 15 PHE B CA 1
ATOM 1332 C C . PHE B 1 15 ? 0.535 -4.57 -6.855 1 98.38 15 PHE B C 1
ATOM 1334 O O . PHE B 1 15 ? 1.495 -5.023 -7.48 1 98.38 15 PHE B O 1
ATOM 1341 N N . ALA B 1 16 ? -0.507 -5.348 -6.539 1 97.5 16 ALA B N 1
ATOM 1342 C CA . ALA B 1 16 ? -0.56 -6.781 -6.82 1 97.5 16 ALA B CA 1
ATOM 1343 C C . ALA B 1 16 ? -0.584 -7.043 -8.328 1 97.5 16 ALA B C 1
ATOM 1345 O O . ALA B 1 16 ? 0.124 -7.922 -8.82 1 97.5 16 ALA B O 1
ATOM 1346 N N . PHE B 1 17 ? -1.396 -6.234 -8.992 1 97.44 17 PHE B N 1
ATOM 1347 C CA . PHE B 1 17 ? -1.481 -6.375 -10.445 1 97.44 17 PHE B CA 1
ATOM 1348 C C . PHE B 1 17 ? -0.148 -6.035 -11.102 1 97.44 17 PHE B C 1
ATOM 1350 O O . PHE B 1 17 ? 0.24 -6.66 -12.086 1 97.44 17 PHE B O 1
ATOM 1357 N N . ALA B 1 18 ? 0.552 -5.07 -10.555 1 96.62 18 ALA B N 1
ATOM 1358 C CA . ALA B 1 18 ? 1.86 -4.676 -11.07 1 96.62 18 ALA B CA 1
ATOM 1359 C C . ALA B 1 18 ? 2.891 -5.781 -10.852 1 96.62 18 ALA B C 1
ATOM 1361 O O . ALA B 1 18 ? 3.746 -6.016 -11.711 1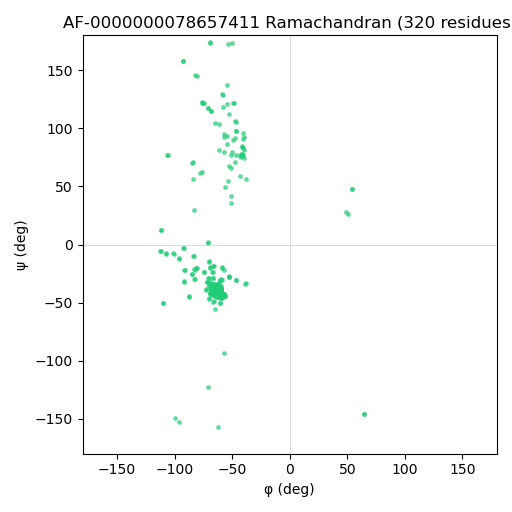 96.62 18 ALA B O 1
ATOM 1362 N N . LEU B 1 19 ? 2.873 -6.473 -9.742 1 93.06 19 LEU B N 1
ATOM 1363 C CA . LEU B 1 19 ? 3.816 -7.535 -9.422 1 93.06 19 LEU B CA 1
ATOM 1364 C C . LEU B 1 19 ? 3.752 -8.656 -10.453 1 93.06 19 LEU B C 1
ATOM 1366 O O . LEU B 1 19 ? 4.785 -9.18 -10.875 1 93.06 19 LEU B O 1
ATOM 1370 N N . GLN B 1 20 ? 2.561 -8.938 -10.727 1 89.44 20 GLN B N 1
ATOM 1371 C CA . GLN B 1 20 ? 2.348 -10.008 -11.695 1 89.44 20 GLN B CA 1
ATOM 1372 C C . GLN B 1 20 ? 2.994 -9.672 -13.039 1 89.44 20 GLN B C 1
ATOM 1374 O O . GLN B 1 20 ? 3.51 -10.562 -13.719 1 89.44 20 GLN B O 1
ATOM 1379 N N . ARG B 1 21 ? 3.055 -8.398 -13.312 1 87.5 21 ARG B N 1
ATOM 1380 C CA . ARG B 1 21 ? 3.566 -7.957 -14.609 1 87.5 21 ARG B CA 1
ATOM 1381 C C . ARG B 1 21 ? 5.066 -7.699 -14.547 1 87.5 21 ARG B C 1
ATOM 1383 O O . ARG B 1 21 ? 5.727 -7.594 -15.578 1 87.5 21 ARG B O 1
ATOM 1390 N N . SER B 1 22 ? 5.652 -7.449 -13.367 1 81.81 22 SER B N 1
ATOM 1391 C CA . SER B 1 22 ? 7.062 -7.125 -13.203 1 81.81 22 SER B CA 1
ATOM 1392 C C . SER B 1 22 ? 7.945 -8.344 -13.461 1 81.81 22 SER B C 1
ATOM 1394 O O . SER B 1 22 ? 9.164 -8.219 -13.562 1 81.81 22 SER B O 1
ATOM 1396 N N . GLU B 1 23 ? 7.512 -9.453 -13.812 1 75.62 23 GLU B N 1
ATOM 1397 C CA . GLU B 1 23 ? 8.227 -10.688 -14.148 1 75.62 23 GLU B CA 1
ATOM 1398 C C . GLU B 1 23 ? 9.258 -11.031 -13.078 1 75.62 23 GLU B C 1
ATOM 1400 O O . GLU B 1 23 ? 10.367 -11.461 -13.391 1 75.62 23 GLU B O 1
ATOM 1405 N N . CYS B 1 24 ? 9.094 -10.68 -11.961 1 83.31 24 CYS B N 1
ATOM 1406 C CA . CYS B 1 24 ? 9.938 -11.102 -10.852 1 83.31 24 CYS B CA 1
ATOM 1407 C C . CYS B 1 24 ? 9.508 -12.469 -10.328 1 83.31 24 CYS B C 1
ATOM 1409 O O . CYS B 1 24 ? 8.32 -12.805 -10.344 1 83.31 24 CYS B O 1
ATOM 1411 N N . ASP B 1 25 ? 10.477 -13.219 -9.906 1 85.75 25 ASP B N 1
ATOM 1412 C CA . ASP B 1 25 ? 10.227 -14.523 -9.312 1 85.75 25 ASP B CA 1
ATOM 1413 C C . ASP B 1 25 ? 9.711 -14.391 -7.879 1 85.75 25 ASP B C 1
ATOM 1415 O O . ASP B 1 25 ? 10.391 -13.812 -7.023 1 85.75 25 ASP B O 1
ATOM 1419 N N . PRO B 1 26 ? 8.5 -14.969 -7.633 1 86.81 26 PRO B N 1
ATOM 1420 C CA . PRO B 1 26 ? 7.953 -14.852 -6.277 1 86.81 26 PRO B CA 1
ATOM 1421 C C . PRO B 1 26 ? 8.859 -15.461 -5.215 1 86.81 26 PRO B C 1
ATOM 1423 O O . PRO B 1 26 ? 8.891 -14.984 -4.078 1 86.81 26 PRO B O 1
ATOM 1426 N N . GLY B 1 27 ? 9.5 -16.531 -5.543 1 83.81 27 GLY B N 1
ATOM 1427 C CA . GLY B 1 27 ? 10.453 -17.109 -4.609 1 83.81 27 GLY B CA 1
ATOM 1428 C C . GLY B 1 27 ? 11.594 -16.172 -4.262 1 83.81 27 GLY B C 1
ATOM 1429 O O . GLY B 1 27 ? 11.969 -16.047 -3.092 1 83.81 27 GLY B O 1
ATOM 1430 N N . LEU B 1 28 ? 12.148 -15.555 -5.262 1 84.19 28 LEU B N 1
ATOM 1431 C CA . LEU B 1 28 ? 13.219 -14.594 -5.051 1 84.19 28 LEU B CA 1
ATOM 1432 C C . LEU B 1 28 ? 12.719 -13.383 -4.266 1 84.19 28 LEU B C 1
ATOM 1434 O O . LEU B 1 28 ? 13.438 -12.852 -3.412 1 84.19 28 LEU B O 1
ATOM 1438 N N . LEU B 1 29 ? 11.555 -12.961 -4.523 1 87.69 29 LEU B N 1
ATOM 1439 C CA . LEU B 1 29 ? 10.953 -11.844 -3.803 1 87.69 29 LEU B CA 1
ATOM 1440 C C . LEU B 1 29 ? 10.844 -12.148 -2.312 1 87.69 29 LEU B C 1
ATOM 1442 O O . LEU B 1 29 ? 11.133 -11.289 -1.478 1 87.69 29 LEU B O 1
ATOM 1446 N N . ALA B 1 30 ? 10.438 -13.328 -1.974 1 84.75 30 ALA B N 1
ATOM 1447 C CA . ALA B 1 30 ? 10.273 -13.727 -0.579 1 84.75 30 ALA B CA 1
ATOM 1448 C C . ALA B 1 30 ? 11.602 -13.648 0.174 1 84.75 30 ALA B C 1
ATOM 1450 O O . ALA B 1 30 ? 11.625 -13.328 1.366 1 84.75 30 ALA B O 1
ATOM 1451 N N . GLU B 1 31 ? 12.656 -13.867 -0.571 1 84.94 31 GLU B N 1
ATOM 1452 C CA . GLU B 1 31 ? 13.977 -13.891 0.037 1 84.94 31 GLU B CA 1
ATOM 1453 C C . GLU B 1 31 ? 14.539 -12.477 0.193 1 84.94 31 GLU B C 1
ATOM 1455 O O . GLU B 1 31 ? 15.234 -12.18 1.166 1 84.94 31 GLU B O 1
ATOM 1460 N N . LEU B 1 32 ? 14.172 -11.602 -0.643 1 88.69 32 LEU B N 1
ATOM 1461 C CA . LEU B 1 32 ? 14.867 -10.32 -0.726 1 88.69 32 LEU B CA 1
ATOM 1462 C C . LEU B 1 32 ? 13.961 -9.18 -0.253 1 88.69 32 LEU B C 1
ATOM 1464 O O . LEU B 1 32 ? 14.414 -8.047 -0.1 1 88.69 32 LEU B O 1
ATOM 1468 N N . ALA B 1 33 ? 12.734 -9.492 0.022 1 93.12 33 ALA B N 1
ATOM 1469 C CA . ALA B 1 33 ? 11.758 -8.445 0.293 1 93.12 33 ALA B CA 1
ATOM 1470 C C . ALA B 1 33 ? 12.055 -7.742 1.613 1 93.12 33 ALA B C 1
ATOM 1472 O O . ALA B 1 33 ? 11.992 -8.359 2.68 1 93.12 33 ALA B O 1
ATOM 1473 N N . PRO B 1 34 ? 12.414 -6.41 1.562 1 94.94 34 PRO B N 1
ATOM 1474 C CA . PRO B 1 34 ? 12.516 -5.648 2.809 1 94.94 34 PRO B CA 1
ATOM 1475 C C . PRO B 1 34 ? 11.164 -5.41 3.473 1 94.94 34 PRO B C 1
ATOM 1477 O O . PRO B 1 34 ? 10.125 -5.68 2.867 1 94.94 34 PRO B O 1
ATOM 1480 N N . PRO B 1 35 ? 11.094 -4.879 4.594 1 96.5 35 PRO B N 1
ATOM 1481 C CA . PRO B 1 35 ? 9.867 -4.844 5.391 1 96.5 35 PRO B CA 1
ATOM 1482 C C . PRO B 1 35 ? 8.727 -4.109 4.688 1 96.5 35 PRO B C 1
ATOM 1484 O O . PRO B 1 35 ? 7.582 -4.574 4.711 1 96.5 35 PRO B O 1
ATOM 1487 N N . PRO B 1 36 ? 8.945 -2.947 4.043 1 97.56 36 PRO B N 1
ATOM 1488 C CA . PRO B 1 36 ? 7.82 -2.32 3.354 1 97.56 36 PRO B CA 1
ATOM 1489 C C . PRO B 1 36 ? 7.227 -3.211 2.262 1 97.56 36 PRO B C 1
ATOM 1491 O O . PRO B 1 36 ? 6.004 -3.26 2.096 1 97.56 36 PRO B O 1
ATOM 1494 N N . MET B 1 37 ? 8.125 -3.922 1.542 1 96.88 37 MET B N 1
ATOM 1495 C CA . MET B 1 37 ? 7.672 -4.867 0.523 1 96.88 37 MET B CA 1
ATOM 1496 C C . MET B 1 37 ? 6.918 -6.031 1.155 1 96.88 37 MET B C 1
ATOM 1498 O O . MET B 1 37 ? 5.855 -6.426 0.667 1 96.88 37 MET B O 1
ATOM 1502 N N . GLN B 1 38 ? 7.418 -6.543 2.225 1 96.69 38 GLN B N 1
ATOM 1503 C CA . GLN B 1 38 ? 6.758 -7.637 2.928 1 96.69 38 GLN B CA 1
ATOM 1504 C C . GLN B 1 38 ? 5.367 -7.23 3.396 1 96.69 38 GLN B C 1
ATOM 1506 O O . GLN B 1 38 ? 4.426 -8.023 3.336 1 96.69 38 GLN B O 1
ATOM 1511 N N . ALA B 1 39 ? 5.266 -6.016 3.865 1 98 39 ALA B N 1
ATOM 1512 C CA . ALA B 1 39 ? 3.973 -5.527 4.344 1 98 39 ALA B CA 1
ATOM 1513 C C . ALA B 1 39 ? 2.947 -5.488 3.215 1 98 39 ALA B C 1
ATOM 1515 O O . ALA B 1 39 ? 1.813 -5.941 3.381 1 98 39 ALA B O 1
ATOM 1516 N N . LEU B 1 40 ? 3.396 -4.984 2.061 1 98.25 40 LEU B N 1
ATOM 1517 C CA . LEU B 1 40 ? 2.467 -4.883 0.942 1 98.25 40 LEU B CA 1
ATOM 1518 C C . LEU B 1 40 ? 2.125 -6.262 0.39 1 98.25 40 LEU B C 1
ATOM 1520 O O . LEU B 1 40 ? 0.994 -6.504 -0.035 1 98.25 40 LEU B O 1
ATOM 1524 N N . LEU B 1 41 ? 3.133 -7.188 0.398 1 96.62 41 LEU B N 1
ATOM 1525 C CA . LEU B 1 41 ? 2.857 -8.562 -0.01 1 96.62 41 LEU B CA 1
ATOM 1526 C C . LEU B 1 41 ? 1.838 -9.211 0.92 1 96.62 41 LEU B C 1
ATOM 1528 O O . LEU B 1 41 ? 0.941 -9.922 0.465 1 96.62 41 LEU B O 1
ATOM 1532 N N . ALA B 1 42 ? 1.938 -8.938 2.186 1 97.69 42 ALA B N 1
ATOM 1533 C CA . ALA B 1 42 ? 0.996 -9.477 3.164 1 97.69 42 ALA B CA 1
ATOM 1534 C C . ALA B 1 42 ? -0.408 -8.93 2.932 1 97.69 42 ALA B C 1
ATOM 1536 O O . ALA B 1 42 ? -1.386 -9.68 2.943 1 97.69 42 ALA B O 1
ATOM 1537 N N . LEU B 1 43 ? -0.515 -7.656 2.695 1 98.62 43 LEU B N 1
ATOM 1538 C CA . LEU B 1 43 ? -1.81 -7.039 2.426 1 98.62 43 LEU B CA 1
ATOM 1539 C C . LEU B 1 43 ? -2.422 -7.598 1.146 1 98.62 43 LEU B C 1
ATOM 1541 O O . LEU B 1 43 ? -3.621 -7.879 1.098 1 98.62 43 LEU B O 1
ATOM 1545 N N . ALA B 1 44 ? -1.571 -7.746 0.116 1 98.12 44 ALA B N 1
ATOM 1546 C CA . ALA B 1 44 ? -2.045 -8.32 -1.143 1 98.12 44 ALA B CA 1
ATOM 1547 C C . ALA B 1 44 ? -2.549 -9.742 -0.941 1 98.12 44 ALA B C 1
ATOM 1549 O O . ALA B 1 44 ? -3.611 -10.109 -1.449 1 98.12 44 ALA B O 1
ATOM 1550 N N . ALA B 1 45 ? -1.813 -10.516 -0.185 1 97.19 45 ALA B N 1
ATOM 1551 C CA . ALA B 1 45 ? -2.184 -11.906 0.059 1 97.19 45 ALA B CA 1
ATOM 1552 C C . ALA B 1 45 ? -3.512 -12 0.805 1 97.19 45 ALA B C 1
ATOM 1554 O O . ALA B 1 45 ? -4.297 -12.922 0.573 1 97.19 45 ALA B O 1
ATOM 1555 N N . ARG B 1 46 ? -3.742 -11.023 1.69 1 97.44 46 ARG B N 1
ATOM 1556 C CA . ARG B 1 46 ? -5.012 -10.984 2.406 1 97.44 46 ARG B CA 1
ATOM 1557 C C . ARG B 1 46 ? -6.18 -10.773 1.444 1 97.44 46 ARG B C 1
ATOM 1559 O O . ARG B 1 46 ? -7.234 -11.383 1.597 1 97.44 46 ARG B O 1
ATOM 1566 N N . ILE B 1 47 ? -6.012 -9.867 0.49 1 98.12 47 ILE B N 1
ATOM 1567 C CA . ILE B 1 47 ? -7.027 -9.633 -0.531 1 98.12 47 ILE B CA 1
ATOM 1568 C C . ILE B 1 47 ? -7.273 -10.922 -1.317 1 98.12 47 ILE B C 1
ATOM 1570 O O . ILE B 1 47 ? -8.422 -11.289 -1.571 1 98.12 47 ILE B O 1
ATOM 1574 N N . LEU B 1 48 ? -6.238 -11.68 -1.62 1 97.38 48 LEU B N 1
ATOM 1575 C CA . LEU B 1 48 ? -6.312 -12.867 -2.461 1 97.38 48 LEU B CA 1
ATOM 1576 C C . LEU B 1 48 ? -6.949 -14.031 -1.704 1 97.38 48 LEU B C 1
ATOM 1578 O O . LEU B 1 48 ? -7.461 -14.969 -2.316 1 97.38 48 LEU B O 1
ATOM 1582 N N . HIS B 1 49 ? -6.855 -13.953 -0.419 1 96.56 49 HIS B N 1
ATOM 1583 C CA . HIS B 1 49 ? -7.398 -15.008 0.425 1 96.56 49 HIS B CA 1
ATOM 1584 C C . HIS B 1 49 ? -8.898 -14.828 0.644 1 96.56 49 HIS B C 1
ATOM 1586 O O . HIS B 1 49 ? -9.594 -15.781 0.992 1 96.56 49 HIS B O 1
ATOM 1592 N N . ASN B 1 50 ? -9.43 -13.625 0.481 1 97 50 ASN B N 1
ATOM 1593 C CA . ASN B 1 50 ? -10.836 -13.297 0.673 1 97 50 ASN B CA 1
ATOM 1594 C C . ASN B 1 50 ? -11.625 -13.414 -0.632 1 97 50 ASN B C 1
ATOM 1596 O O . ASN B 1 50 ? -11.039 -13.414 -1.716 1 97 50 ASN B O 1
ATOM 1600 N N . PRO B 1 51 ? -12.938 -13.586 -0.561 1 97.75 51 PRO B N 1
ATOM 1601 C CA . PRO B 1 51 ? -13.727 -13.625 -1.796 1 97.75 51 PRO B CA 1
ATOM 1602 C C . PRO B 1 51 ? -13.578 -12.359 -2.637 1 97.75 51 PRO B C 1
ATOM 1604 O O . PRO B 1 51 ? -13.719 -11.25 -2.121 1 97.75 51 PRO B O 1
ATOM 1607 N N . PRO B 1 52 ? -13.266 -12.578 -3.939 1 98.06 52 PRO B N 1
ATOM 1608 C CA . PRO B 1 52 ? -13.109 -11.406 -4.812 1 98.06 52 PRO B CA 1
ATOM 1609 C C . PRO B 1 52 ? -14.305 -10.461 -4.754 1 98.06 52 PRO B C 1
ATOM 1611 O O . PRO B 1 52 ? -14.148 -9.25 -4.906 1 98.06 52 PRO B O 1
ATOM 1614 N N . GLN B 1 53 ? -15.5 -10.984 -4.449 1 97.75 53 GLN B N 1
ATOM 1615 C CA . GLN B 1 53 ? -16.719 -10.195 -4.402 1 97.75 53 GLN B CA 1
ATOM 1616 C C . GLN B 1 53 ? -16.625 -9.094 -3.346 1 97.75 53 GLN B C 1
ATOM 1618 O O . GLN B 1 53 ? -17.172 -8.008 -3.521 1 97.75 53 GLN B O 1
ATOM 1623 N N . THR B 1 54 ? -15.961 -9.328 -2.281 1 97.31 54 THR B N 1
ATOM 1624 C CA . THR B 1 54 ? -15.766 -8.344 -1.22 1 97.31 54 THR B CA 1
ATOM 1625 C C . THR B 1 54 ? -15.094 -7.086 -1.762 1 97.31 54 THR B C 1
ATOM 1627 O O . THR B 1 54 ? -15.57 -5.973 -1.532 1 97.31 54 THR B O 1
ATOM 1630 N N . TYR B 1 55 ? -14.109 -7.273 -2.521 1 97.69 55 TYR B N 1
ATOM 1631 C CA . TYR B 1 55 ? -13.32 -6.141 -2.992 1 97.69 55 TYR B CA 1
ATOM 1632 C C . TYR B 1 55 ? -13.953 -5.512 -4.23 1 97.69 55 TYR B C 1
ATOM 1634 O O . TYR B 1 55 ? -13.781 -4.316 -4.484 1 97.69 55 TYR B O 1
ATOM 1642 N N . TRP B 1 56 ? -14.703 -6.328 -4.941 1 97.81 56 TRP B N 1
ATOM 1643 C CA . TRP B 1 56 ? -15.516 -5.773 -6.016 1 97.81 56 TRP B CA 1
ATOM 1644 C C . TRP B 1 56 ? -16.547 -4.785 -5.461 1 97.81 56 TRP B C 1
ATOM 1646 O O . TRP B 1 56 ? -16.703 -3.686 -5.996 1 97.81 56 TRP B O 1
ATOM 1656 N N . ASP B 1 57 ? -17.156 -5.168 -4.379 1 96.31 57 ASP B N 1
ATOM 1657 C CA . ASP B 1 57 ? -18.172 -4.316 -3.752 1 96.31 57 ASP B CA 1
ATOM 1658 C C . ASP B 1 57 ? -17.547 -3.029 -3.221 1 96.31 57 ASP B C 1
ATOM 1660 O O . ASP B 1 57 ? -18.125 -1.948 -3.367 1 96.31 57 ASP B O 1
ATOM 1664 N N . ILE B 1 58 ? -16.406 -3.129 -2.641 1 95.88 58 ILE B N 1
ATOM 1665 C CA . ILE B 1 58 ? -15.695 -1.975 -2.1 1 95.88 58 ILE B CA 1
ATOM 1666 C C . ILE B 1 58 ? -15.336 -1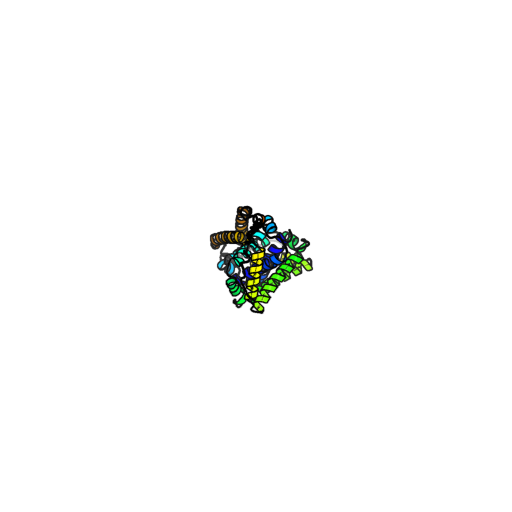.011 -3.23 1 95.88 58 ILE B C 1
ATOM 1668 O O . ILE B 1 58 ? -15.508 0.203 -3.096 1 95.88 58 ILE B O 1
ATOM 1672 N N . GLN B 1 59 ? -14.93 -1.549 -4.371 1 97.12 59 GLN B N 1
ATOM 1673 C CA . GLN B 1 59 ? -14.398 -0.721 -5.445 1 97.12 59 GLN B CA 1
ATOM 1674 C C . GLN B 1 59 ? -15.516 -0.201 -6.348 1 97.12 59 GLN B C 1
ATOM 1676 O O . GLN B 1 59 ? -15.508 0.966 -6.746 1 97.12 59 GLN B O 1
ATOM 1681 N N . ARG B 1 60 ? -16.422 -1.055 -6.703 1 94.81 60 ARG B N 1
ATOM 1682 C CA . ARG B 1 60 ? -17.422 -0.714 -7.719 1 94.81 60 ARG B CA 1
ATOM 1683 C C . ARG B 1 60 ? -18.672 -0.133 -7.082 1 94.81 60 ARG B C 1
ATOM 1685 O O . ARG B 1 60 ? -19.312 0.762 -7.645 1 94.81 60 ARG B O 1
ATOM 1692 N N . HIS B 1 61 ? -19.016 -0.571 -5.883 1 88.88 61 HIS B N 1
ATOM 1693 C CA . HIS B 1 61 ? -20.328 -0.205 -5.371 1 88.88 61 HIS B CA 1
ATOM 1694 C C . HIS B 1 61 ? -20.234 0.95 -4.379 1 88.88 61 HIS B C 1
ATOM 1696 O O . HIS B 1 61 ? -21.25 1.461 -3.912 1 88.88 61 HIS B O 1
ATOM 1702 N N . ASN B 1 62 ? -19.047 1.303 -4.031 1 87.81 62 ASN B N 1
ATOM 1703 C CA . ASN B 1 62 ? -18.891 2.549 -3.289 1 87.81 62 ASN B CA 1
ATOM 1704 C C . ASN B 1 62 ? -19.062 3.766 -4.191 1 87.81 62 ASN B C 1
ATOM 1706 O O . ASN B 1 62 ? -18.359 3.906 -5.195 1 87.81 62 ASN B O 1
ATOM 1710 N N . ARG B 1 63 ? -20 4.672 -3.92 1 87.12 63 ARG B N 1
ATOM 1711 C CA . ARG B 1 63 ? -20.359 5.801 -4.766 1 87.12 63 ARG B CA 1
ATOM 1712 C C . ARG B 1 63 ? -19.172 6.715 -5.008 1 87.12 63 ARG B C 1
ATOM 1714 O O . ARG B 1 63 ? -19.125 7.438 -6.008 1 87.12 63 ARG B O 1
ATOM 1721 N N . HIS B 1 64 ? -18.203 6.613 -4.176 1 89.75 64 HIS B N 1
ATOM 1722 C CA . HIS B 1 64 ? -17.016 7.469 -4.312 1 89.75 64 HIS B CA 1
ATOM 1723 C C . HIS B 1 64 ? -15.797 6.656 -4.707 1 89.75 64 HIS B C 1
ATOM 1725 O O . HIS B 1 64 ? -14.664 7.156 -4.641 1 89.75 64 HIS B O 1
ATOM 1731 N N . GLY B 1 65 ? -16.047 5.406 -5.105 1 93.44 65 GLY B N 1
ATOM 1732 C CA . GLY B 1 65 ? -14.938 4.527 -5.457 1 93.44 65 GLY B CA 1
ATOM 1733 C C . GLY B 1 65 ? -14.109 5.047 -6.613 1 93.44 65 GLY B C 1
ATOM 1734 O O . GLY B 1 65 ? -12.875 5.047 -6.551 1 93.44 65 GLY B O 1
ATOM 1735 N N . ALA B 1 66 ? -14.766 5.559 -7.625 1 94.69 66 ALA B N 1
ATOM 1736 C CA . ALA B 1 66 ? -14.086 6.086 -8.805 1 94.69 66 ALA B CA 1
ATOM 1737 C C . ALA B 1 66 ? -13.219 7.289 -8.453 1 94.69 66 ALA B C 1
ATOM 1739 O O . ALA B 1 66 ? -12.102 7.43 -8.945 1 94.69 66 ALA B O 1
ATOM 1740 N N . ARG B 1 67 ? -13.75 8.117 -7.613 1 94.69 67 ARG B N 1
ATOM 1741 C CA . ARG B 1 67 ? -13.023 9.312 -7.203 1 94.69 67 ARG B CA 1
ATOM 1742 C C . ARG B 1 67 ? -11.75 8.945 -6.445 1 94.69 67 ARG B C 1
ATOM 1744 O O . ARG B 1 67 ? -10.711 9.578 -6.621 1 94.69 67 ARG B O 1
ATOM 1751 N N . GLN B 1 68 ? -11.844 7.949 -5.598 1 95.25 68 GLN B N 1
ATOM 1752 C CA . GLN B 1 68 ? -10.672 7.504 -4.852 1 95.25 68 GLN B CA 1
ATOM 1753 C C . GLN B 1 68 ? -9.609 6.938 -5.789 1 95.25 68 GLN B C 1
ATOM 1755 O O . GLN B 1 68 ? -8.414 7.195 -5.613 1 95.25 68 GLN B O 1
ATOM 1760 N N . ARG B 1 69 ? -10.016 6.18 -6.781 1 96.88 69 ARG B N 1
ATOM 1761 C CA . ARG B 1 69 ? -9.07 5.648 -7.754 1 96.88 69 ARG B CA 1
ATOM 1762 C C . ARG B 1 69 ? -8.453 6.77 -8.586 1 96.88 69 ARG B C 1
ATOM 1764 O O . ARG B 1 69 ? -7.277 6.707 -8.945 1 96.88 69 ARG B O 1
ATOM 1771 N N . GLU B 1 70 ? -9.211 7.793 -8.852 1 96.44 70 GLU B N 1
ATOM 1772 C CA . GLU B 1 70 ? -8.688 8.953 -9.562 1 96.44 70 GLU B CA 1
ATOM 1773 C C . GLU B 1 70 ? -7.637 9.688 -8.734 1 96.44 70 GLU B C 1
ATOM 1775 O O . GLU B 1 70 ? -6.617 10.125 -9.258 1 96.44 70 GLU B O 1
ATOM 1780 N N . HIS B 1 71 ? -7.941 9.828 -7.453 1 96.56 71 HIS B N 1
ATOM 1781 C CA . HIS B 1 71 ? -6.961 10.445 -6.566 1 96.56 71 HIS B CA 1
ATOM 1782 C C . HIS B 1 71 ? -5.672 9.633 -6.523 1 96.56 71 HIS B C 1
ATOM 1784 O O . HIS B 1 71 ? -4.578 10.203 -6.539 1 96.56 71 HIS B O 1
ATOM 1790 N N . LEU B 1 72 ? -5.828 8.336 -6.477 1 97.88 72 LEU B N 1
ATOM 1791 C CA . LEU B 1 72 ? -4.664 7.453 -6.461 1 97.88 72 LEU B CA 1
ATOM 1792 C C . LEU B 1 72 ? -3.867 7.59 -7.754 1 97.88 72 LEU B C 1
ATOM 1794 O O . LEU B 1 72 ? -2.641 7.699 -7.723 1 97.88 72 LEU B O 1
ATOM 1798 N N . ALA B 1 73 ? -4.555 7.621 -8.875 1 98.06 73 ALA B N 1
ATOM 1799 C CA . ALA B 1 73 ? -3.908 7.812 -10.172 1 98.06 73 ALA B CA 1
ATOM 1800 C C . ALA B 1 73 ? -3.199 9.164 -10.242 1 98.06 73 ALA B C 1
ATOM 1802 O O . ALA B 1 73 ? -2.09 9.266 -10.766 1 98.06 73 ALA B O 1
ATOM 1803 N N . GLY B 1 74 ? -3.885 10.141 -9.711 1 98.06 74 GLY B N 1
ATOM 1804 C CA . GLY B 1 74 ? -3.271 11.453 -9.664 1 98.06 74 GLY B CA 1
ATOM 1805 C C . GLY B 1 74 ? -2.008 11.492 -8.828 1 98.06 74 GLY B C 1
ATOM 1806 O O . GLY B 1 74 ? -1.029 12.148 -9.203 1 98.06 74 GLY B O 1
ATOM 1807 N N . GLY B 1 75 ? -2.012 10.844 -7.703 1 98.38 75 GLY B N 1
ATOM 1808 C CA . GLY B 1 75 ? -0.819 10.75 -6.871 1 98.38 75 GLY B CA 1
ATOM 1809 C C . GLY B 1 75 ? 0.342 10.062 -7.57 1 98.38 75 GLY B C 1
ATOM 1810 O O . GLY B 1 75 ? 1.481 10.531 -7.488 1 98.38 75 GLY B O 1
ATOM 1811 N N . LEU B 1 76 ? 0.055 8.977 -8.273 1 98.56 76 LEU B N 1
ATOM 1812 C CA . LEU B 1 76 ? 1.089 8.258 -9.008 1 98.56 76 LEU B CA 1
ATOM 1813 C C . LEU B 1 76 ? 1.618 9.109 -10.164 1 98.56 76 LEU B C 1
ATOM 1815 O O . LEU B 1 76 ? 2.824 9.125 -10.422 1 98.56 76 LEU B O 1
ATOM 1819 N N . ASP B 1 77 ? 0.74 9.781 -10.82 1 98.06 77 ASP B N 1
ATOM 1820 C CA . ASP B 1 77 ? 1.128 10.664 -11.914 1 98.06 77 ASP B CA 1
ATOM 1821 C C . ASP B 1 77 ? 2.051 11.781 -11.43 1 98.06 77 ASP B C 1
ATOM 1823 O O . ASP B 1 77 ? 3.008 12.141 -12.109 1 98.06 77 ASP B O 1
ATOM 1827 N N . LEU B 1 78 ? 1.709 12.312 -10.336 1 98.19 78 LEU B N 1
ATOM 1828 C CA . LEU B 1 78 ? 2.533 13.367 -9.75 1 98.19 78 LEU B CA 1
ATOM 1829 C C . LEU B 1 78 ? 3.947 12.859 -9.484 1 98.19 78 LEU B C 1
ATOM 1831 O O . LEU B 1 78 ? 4.926 13.539 -9.812 1 98.19 78 LEU B O 1
ATOM 1835 N N . LEU B 1 79 ? 4.047 11.688 -8.906 1 98.38 79 LEU B N 1
ATOM 1836 C CA . LEU B 1 79 ? 5.352 11.078 -8.656 1 98.38 79 LEU B CA 1
ATOM 1837 C C . LEU B 1 79 ? 6.117 10.883 -9.961 1 98.38 79 LEU B C 1
ATOM 1839 O O . LEU B 1 79 ? 7.312 11.188 -10.039 1 98.38 79 LEU B O 1
ATOM 1843 N N . HIS B 1 80 ? 5.41 10.375 -10.945 1 97.5 80 HIS B N 1
ATOM 1844 C CA . HIS B 1 80 ? 6.023 10.156 -12.25 1 97.5 80 HIS B CA 1
ATOM 1845 C C . HIS B 1 80 ? 6.527 11.461 -12.852 1 97.5 80 HIS B C 1
ATOM 1847 O O . HIS B 1 80 ? 7.613 11.508 -13.438 1 97.5 80 HIS B O 1
ATOM 1853 N N . GLN B 1 81 ? 5.746 12.492 -12.711 1 97.75 81 GLN B N 1
ATOM 1854 C CA . GLN B 1 81 ? 6.105 13.805 -13.25 1 97.75 81 GLN B CA 1
ATOM 1855 C C . GLN B 1 81 ? 7.355 14.352 -12.57 1 97.75 81 GLN B C 1
ATOM 1857 O O . GLN B 1 81 ? 8.234 14.906 -13.234 1 97.75 81 GLN B O 1
ATOM 1862 N N . PHE B 1 82 ? 7.406 14.195 -11.25 1 98.25 82 PHE B N 1
ATOM 1863 C CA . PHE B 1 82 ? 8.602 14.648 -10.547 1 98.25 82 PHE B CA 1
ATOM 1864 C C . PHE B 1 82 ? 9.852 13.977 -11.117 1 98.25 82 PHE B C 1
ATOM 1866 O O . PHE B 1 82 ? 10.859 14.641 -11.367 1 98.25 82 PHE B O 1
ATOM 1873 N N . CYS B 1 83 ? 9.781 12.672 -11.352 1 97.62 83 CYS B N 1
ATOM 1874 C CA . CYS B 1 83 ? 10.922 11.906 -11.836 1 97.62 83 CYS B CA 1
ATOM 1875 C C . CYS B 1 83 ? 11.266 12.281 -13.273 1 97.62 83 CYS B C 1
ATOM 1877 O O . CYS B 1 83 ? 12.438 12.453 -13.609 1 97.62 83 CYS B O 1
ATOM 1879 N N . ARG B 1 84 ? 10.266 12.445 -14.078 1 95.94 84 ARG B N 1
ATOM 1880 C CA . ARG B 1 84 ? 10.461 12.789 -15.484 1 95.94 84 ARG B CA 1
ATOM 1881 C C . ARG B 1 84 ? 11.109 14.164 -15.617 1 95.94 84 ARG B C 1
ATOM 1883 O O . ARG B 1 84 ? 11.984 14.359 -16.469 1 95.94 84 ARG B O 1
ATOM 1890 N N . GLN B 1 85 ? 10.734 15.07 -14.75 1 97.19 85 GLN B N 1
ATOM 1891 C CA . GLN B 1 85 ? 11.211 16.453 -14.805 1 97.19 85 GLN B CA 1
ATOM 1892 C C . GLN B 1 85 ? 12.461 16.625 -13.945 1 97.19 85 GLN B C 1
ATOM 1894 O O . GLN B 1 85 ? 13.008 17.734 -13.867 1 97.19 85 GLN B O 1
ATOM 1899 N N . ASP B 1 86 ? 12.852 15.57 -13.266 1 96.88 86 ASP B N 1
ATOM 1900 C CA . ASP B 1 86 ? 14.008 15.609 -12.375 1 96.88 86 ASP B CA 1
ATOM 1901 C C . ASP B 1 86 ? 13.883 16.734 -11.352 1 96.88 86 ASP B C 1
ATOM 1903 O O . ASP B 1 86 ? 14.805 17.547 -11.195 1 96.88 86 ASP B O 1
ATOM 1907 N N . SER B 1 87 ? 12.711 16.797 -10.742 1 97.62 87 SER B N 1
ATOM 1908 C CA . SER B 1 87 ? 12.398 17.875 -9.805 1 97.62 87 SER B CA 1
ATOM 1909 C C . SER B 1 87 ? 12.43 17.375 -8.367 1 97.62 87 SER B C 1
ATOM 1911 O O . SER B 1 87 ? 11.391 17.312 -7.703 1 97.62 87 SER B O 1
ATOM 1913 N N . ALA B 1 88 ? 13.57 17.203 -7.848 1 97.69 88 ALA B N 1
ATOM 1914 C CA . ALA B 1 88 ? 13.773 16.688 -6.496 1 97.69 88 ALA B CA 1
ATOM 1915 C C . ALA B 1 88 ? 13.172 17.625 -5.453 1 97.69 88 ALA B C 1
ATOM 1917 O O . ALA B 1 88 ? 12.609 17.172 -4.457 1 97.69 88 ALA B O 1
ATOM 1918 N N . ASP B 1 89 ? 13.234 18.906 -5.68 1 98.25 89 ASP B N 1
ATOM 1919 C CA . ASP B 1 89 ? 12.719 19.891 -4.73 1 98.25 89 ASP B CA 1
ATOM 1920 C C . ASP B 1 89 ? 11.195 19.844 -4.656 1 98.25 89 ASP B C 1
ATOM 1922 O O . ASP B 1 89 ? 10.617 19.938 -3.568 1 98.25 89 ASP B O 1
ATOM 1926 N N . ALA B 1 90 ? 10.57 19.734 -5.785 1 98.31 90 ALA B N 1
ATOM 1927 C CA . ALA B 1 90 ? 9.117 19.625 -5.809 1 98.31 90 ALA B CA 1
ATOM 1928 C C . ALA B 1 90 ? 8.648 18.328 -5.129 1 98.31 90 ALA B C 1
ATOM 1930 O O . ALA B 1 90 ? 7.637 18.328 -4.422 1 98.31 90 ALA B O 1
ATOM 1931 N N . PHE B 1 91 ? 9.398 17.359 -5.352 1 98.62 91 PHE B N 1
ATOM 1932 C CA . PHE B 1 91 ? 9.133 16.078 -4.699 1 98.62 91 PHE B CA 1
ATOM 1933 C C . PHE B 1 91 ? 9.195 16.219 -3.186 1 98.62 91 PHE B C 1
ATOM 1935 O O . PHE B 1 91 ? 8.273 15.805 -2.48 1 98.62 91 PHE B O 1
ATOM 1942 N N . ALA B 1 92 ? 10.227 16.797 -2.672 1 98.56 92 ALA B N 1
ATOM 1943 C CA . ALA B 1 92 ? 10.398 17 -1.236 1 98.56 92 ALA B CA 1
ATOM 1944 C C . ALA B 1 92 ? 9.305 17.891 -0.67 1 98.56 92 ALA B C 1
ATOM 1946 O O . ALA B 1 92 ? 8.797 17.656 0.429 1 98.56 92 ALA B O 1
ATOM 1947 N N . ALA B 1 93 ? 8.938 18.891 -1.427 1 98.31 93 ALA B N 1
ATOM 1948 C CA . ALA B 1 93 ? 7.883 19.812 -1.004 1 98.31 93 ALA B CA 1
ATOM 1949 C C . ALA B 1 93 ? 6.539 19.094 -0.891 1 98.31 93 ALA B C 1
ATOM 1951 O O . ALA B 1 93 ? 5.742 19.391 0.004 1 98.31 93 ALA B O 1
ATOM 1952 N N . GLU B 1 94 ? 6.32 18.172 -1.834 1 98.19 94 GLU B N 1
ATOM 1953 C CA . GLU B 1 94 ? 5.07 17.406 -1.792 1 98.19 94 GLU B CA 1
ATOM 1954 C C . GLU B 1 94 ? 5.027 16.484 -0.578 1 98.19 94 GLU B C 1
ATOM 1956 O O . GLU B 1 94 ? 3.988 16.359 0.078 1 98.19 94 GLU B O 1
ATOM 1961 N N . LEU B 1 95 ? 6.145 15.828 -0.248 1 98.06 95 LEU B N 1
ATOM 1962 C CA . LEU B 1 95 ? 6.203 15 0.948 1 98.06 95 LEU B CA 1
ATOM 1963 C C . LEU B 1 95 ? 5.98 15.836 2.203 1 98.06 95 LEU B C 1
ATOM 1965 O O . LEU B 1 95 ? 5.305 15.398 3.137 1 98.06 95 LEU B O 1
ATOM 1969 N N . GLU B 1 96 ? 6.496 17.016 2.209 1 97.06 96 GLU B N 1
ATOM 1970 C CA . GLU B 1 96 ? 6.293 17.922 3.336 1 97.06 96 GLU B CA 1
ATOM 1971 C C . GLU B 1 96 ? 4.828 18.328 3.463 1 97.06 96 GLU B C 1
ATOM 1973 O O . GLU B 1 96 ? 4.309 18.469 4.574 1 97.06 96 GLU B O 1
ATOM 1978 N N . ALA B 1 97 ? 4.168 18.562 2.324 1 96 97 ALA B N 1
ATOM 1979 C CA . ALA B 1 97 ? 2.744 18.875 2.338 1 96 97 ALA B CA 1
ATOM 1980 C C . ALA B 1 97 ? 1.929 17.734 2.939 1 96 97 ALA B C 1
ATOM 1982 O O . ALA B 1 97 ? 0.983 17.984 3.695 1 96 97 ALA B O 1
ATOM 1983 N N . VAL B 1 98 ? 2.318 16.531 2.625 1 96.25 98 VAL B N 1
ATOM 1984 C CA . VAL B 1 98 ? 1.64 15.367 3.195 1 96.25 98 VAL B CA 1
ATOM 1985 C C . VAL B 1 98 ? 1.896 15.305 4.699 1 96.25 98 VAL B C 1
ATOM 1987 O O . VAL B 1 98 ? 0.99 14.992 5.477 1 96.25 98 VAL B O 1
ATOM 1990 N N . ARG B 1 99 ? 3.105 15.539 5.109 1 95.31 99 ARG B N 1
ATOM 1991 C CA . ARG B 1 99 ? 3.443 15.547 6.527 1 95.31 99 ARG B CA 1
ATOM 1992 C C . ARG B 1 99 ? 2.59 16.562 7.289 1 95.31 99 ARG B C 1
ATOM 1994 O O . ARG B 1 99 ? 2.102 16.266 8.383 1 95.31 99 ARG B O 1
ATOM 2001 N N . HIS B 1 100 ? 2.414 17.719 6.699 1 93.44 100 HIS B N 1
ATOM 2002 C CA . HIS B 1 100 ? 1.589 18.766 7.309 1 93.44 100 HIS B CA 1
ATOM 2003 C C . HIS B 1 100 ? 0.134 18.312 7.418 1 93.44 100 HIS B C 1
ATOM 2005 O O . HIS B 1 100 ? -0.526 18.578 8.422 1 93.44 100 HIS B O 1
ATOM 2011 N N . TRP B 1 101 ? -0.268 17.672 6.398 1 92.25 101 TRP B N 1
ATOM 2012 C CA . TRP B 1 101 ? -1.632 17.156 6.41 1 92.25 101 TRP B CA 1
ATOM 2013 C C . TRP B 1 101 ? -1.817 16.141 7.531 1 92.25 101 TRP B C 1
ATOM 2015 O O . TRP B 1 101 ? -2.828 16.156 8.242 1 92.25 101 TRP B O 1
ATOM 2025 N N . PHE B 1 102 ? -0.869 15.242 7.723 1 91.12 102 PHE B N 1
ATOM 2026 C CA . PHE B 1 102 ? -0.898 14.234 8.773 1 91.12 102 PHE B CA 1
ATOM 2027 C C . PHE B 1 102 ? -0.956 14.883 10.148 1 91.12 102 PHE B C 1
ATOM 2029 O O . PHE B 1 102 ? -1.582 14.359 11.07 1 91.12 102 PHE B O 1
ATOM 2036 N N . GLY B 1 103 ? -0.231 15.969 10.305 1 90.25 103 GLY B N 1
ATOM 2037 C CA . GLY B 1 103 ? -0.14 16.641 11.594 1 90.25 103 GLY B CA 1
ATOM 2038 C C . GLY B 1 103 ? 0.536 15.781 12.656 1 90.25 103 GLY B C 1
ATOM 2039 O O . GLY B 1 103 ? 1.465 15.031 12.352 1 90.25 103 GLY B O 1
ATOM 2040 N N . PRO B 1 104 ? 0.143 15.875 13.867 1 86.56 104 PRO B N 1
ATOM 2041 C CA . PRO B 1 104 ? 0.792 15.172 14.977 1 86.56 104 PRO B CA 1
ATOM 2042 C C . PRO B 1 104 ? 0.637 13.656 14.883 1 86.56 104 PRO B C 1
ATOM 2044 O O . PRO B 1 104 ? 1.423 12.914 15.484 1 86.56 104 PRO B O 1
ATOM 2047 N N . GLY B 1 105 ? -0.296 13.258 14.117 1 87.88 105 GLY B N 1
ATOM 2048 C CA . GLY B 1 105 ? -0.546 11.828 13.961 1 87.88 105 GLY B CA 1
ATOM 2049 C C . GLY B 1 105 ? 0.557 11.109 13.211 1 87.88 105 GLY B C 1
ATOM 2050 O O . GLY B 1 105 ? 0.701 9.891 13.328 1 87.88 105 GLY B O 1
ATOM 2051 N N . ALA B 1 106 ? 1.353 11.82 12.477 1 91.19 106 ALA B N 1
ATOM 2052 C CA . ALA B 1 106 ? 2.416 11.219 11.68 1 91.19 106 ALA B CA 1
ATOM 2053 C C . ALA B 1 106 ? 3.4 10.453 12.562 1 91.19 106 ALA B C 1
ATOM 2055 O O . ALA B 1 106 ? 3.836 9.352 12.211 1 91.19 106 ALA B O 1
ATOM 2056 N N . ALA B 1 107 ? 3.732 11.016 13.703 1 92.06 107 ALA B N 1
ATOM 2057 C CA . ALA B 1 107 ? 4.703 10.391 14.602 1 92.06 107 ALA B CA 1
ATOM 2058 C C . ALA B 1 107 ? 4.168 9.078 15.164 1 92.06 107 ALA B C 1
ATOM 2060 O O . ALA B 1 107 ? 4.902 8.094 15.258 1 92.06 107 ALA B O 1
ATOM 2061 N N . GLY B 1 108 ? 2.902 9.102 15.539 1 92.12 108 GLY B N 1
ATOM 2062 C CA . GLY B 1 108 ? 2.277 7.887 16.031 1 92.12 108 GLY B CA 1
ATOM 2063 C C . GLY B 1 108 ? 2.26 6.77 15 1 92.12 108 GLY B C 1
ATOM 2064 O O . GLY B 1 108 ? 2.566 5.617 15.32 1 92.12 108 GLY B O 1
ATOM 2065 N N . TYR B 1 109 ? 1.954 7.082 13.797 1 94.69 109 TYR B N 1
ATOM 2066 C CA . TYR B 1 109 ? 1.918 6.074 12.742 1 94.69 109 TYR B CA 1
ATOM 2067 C C . TYR B 1 109 ? 3.322 5.586 12.406 1 94.69 109 TYR B C 1
ATOM 2069 O O . TYR B 1 109 ? 3.514 4.418 12.062 1 94.69 109 TYR B O 1
ATOM 2077 N N . SER B 1 110 ? 4.312 6.512 12.531 1 95.88 110 SER B N 1
ATOM 2078 C CA . SER B 1 110 ? 5.688 6.09 12.297 1 95.88 110 SER B CA 1
ATOM 2079 C C . SER B 1 110 ? 6.145 5.082 13.344 1 95.88 110 SER B C 1
ATOM 2081 O O . SER B 1 110 ? 6.84 4.117 13.023 1 95.88 110 SER B O 1
ATOM 2083 N N . ARG B 1 111 ? 5.754 5.254 14.555 1 95.5 111 ARG B N 1
ATOM 2084 C CA . ARG B 1 111 ? 6.047 4.289 15.609 1 95.5 111 ARG B CA 1
ATOM 2085 C C . ARG B 1 111 ? 5.348 2.961 15.352 1 95.5 111 ARG B C 1
ATOM 2087 O O . ARG B 1 111 ? 5.938 1.895 15.547 1 95.5 111 ARG B O 1
ATOM 2094 N N . THR B 1 112 ? 4.137 3.09 14.922 1 96.25 112 THR B N 1
ATOM 2095 C CA . THR B 1 112 ? 3.393 1.891 14.555 1 96.25 112 THR B CA 1
ATOM 2096 C C . THR B 1 112 ? 4.109 1.126 13.445 1 96.25 112 THR B C 1
ATOM 2098 O O . THR B 1 112 ? 4.199 -0.103 13.484 1 96.25 112 THR B O 1
ATOM 2101 N N . CYS B 1 113 ? 4.637 1.832 12.484 1 97.94 113 CYS B N 1
ATOM 2102 C CA . CYS B 1 113 ? 5.355 1.175 11.398 1 97.94 113 CYS B CA 1
ATOM 2103 C C . CYS B 1 113 ? 6.578 0.432 11.922 1 97.94 113 CYS B C 1
ATOM 2105 O O . CYS B 1 113 ? 6.883 -0.672 11.469 1 97.94 113 CYS B O 1
ATOM 2107 N N . THR B 1 114 ? 7.273 1.033 12.875 1 97.19 114 THR B N 1
ATOM 2108 C CA . THR B 1 114 ? 8.43 0.386 13.484 1 97.19 114 THR B CA 1
ATOM 2109 C C . THR B 1 114 ? 8.031 -0.94 14.133 1 97.19 114 THR B C 1
ATOM 2111 O O . THR B 1 114 ? 8.742 -1.939 13.992 1 97.19 114 THR B O 1
ATOM 2114 N N . ARG B 1 115 ? 6.898 -0.957 14.766 1 96.81 115 ARG B N 1
ATOM 2115 C CA . ARG B 1 115 ? 6.406 -2.186 15.383 1 96.81 115 ARG B CA 1
ATOM 2116 C C . ARG B 1 115 ? 6.074 -3.232 14.32 1 96.81 115 ARG B C 1
ATOM 2118 O O . ARG B 1 115 ? 6.367 -4.418 14.5 1 96.81 115 ARG B O 1
ATOM 2125 N N . LEU B 1 116 ? 5.461 -2.805 13.227 1 97.94 116 LEU B N 1
ATOM 2126 C CA . LEU B 1 116 ? 5.145 -3.721 12.141 1 97.94 116 LEU B CA 1
ATOM 2127 C C . LEU B 1 116 ? 6.418 -4.316 11.547 1 97.94 116 LEU B C 1
ATOM 2129 O O . LEU B 1 116 ? 6.492 -5.523 11.312 1 97.94 116 LEU B O 1
ATOM 2133 N N . PHE B 1 117 ? 7.414 -3.48 11.375 1 97.81 117 PHE B N 1
ATOM 2134 C CA . PHE B 1 117 ? 8.664 -3.938 10.781 1 97.81 117 PHE B CA 1
ATOM 2135 C C . PHE B 1 117 ? 9.391 -4.902 11.711 1 97.81 117 PHE B C 1
ATOM 2137 O O . PHE B 1 117 ? 9.984 -5.879 11.258 1 97.81 117 PHE B O 1
ATOM 2144 N N . ASN B 1 118 ? 9.328 -4.605 12.992 1 96.81 118 ASN B N 1
ATOM 2145 C CA . ASN B 1 118 ? 9.914 -5.527 13.961 1 96.81 118 ASN B CA 1
ATOM 2146 C C . ASN B 1 118 ? 9.25 -6.898 13.898 1 96.81 118 ASN B C 1
ATOM 2148 O O . ASN B 1 118 ? 9.93 -7.926 13.969 1 96.81 118 ASN B O 1
ATOM 2152 N N . LEU B 1 119 ? 7.965 -6.898 13.773 1 96.06 119 LEU B N 1
ATOM 2153 C CA . LEU B 1 119 ? 7.215 -8.141 13.641 1 96.06 119 LEU B CA 1
ATOM 2154 C C . LEU B 1 119 ? 7.609 -8.883 12.367 1 96.06 119 LEU B C 1
ATOM 2156 O O . LEU B 1 119 ? 7.824 -10.094 12.391 1 96.06 119 LEU B O 1
ATOM 2160 N N . LEU B 1 120 ? 7.711 -8.203 11.25 1 96.31 120 LEU B N 1
ATOM 2161 C CA . LEU B 1 120 ? 8.055 -8.805 9.969 1 96.31 120 LEU B CA 1
ATOM 2162 C C . LEU B 1 120 ? 9.469 -9.375 10 1 96.31 120 LEU B C 1
ATOM 2164 O O . LEU B 1 120 ? 9.727 -10.445 9.438 1 96.31 120 LEU B O 1
ATOM 2168 N N . ASN B 1 121 ? 10.359 -8.633 10.648 1 93.62 121 ASN B N 1
ATOM 2169 C CA . ASN B 1 121 ? 11.742 -9.086 10.75 1 93.62 121 ASN B CA 1
ATOM 2170 C C . ASN B 1 121 ? 11.859 -10.344 11.602 1 93.62 121 ASN B C 1
ATOM 2172 O O . ASN B 1 121 ? 12.734 -11.18 11.375 1 93.62 121 ASN B O 1
ATOM 2176 N N . LEU B 1 122 ? 10.961 -10.492 12.539 1 89.94 122 LEU B N 1
ATOM 2177 C CA . LEU B 1 122 ? 10.945 -11.656 13.414 1 89.94 122 LEU B CA 1
ATOM 2178 C C . LEU B 1 122 ? 10.516 -12.906 12.656 1 89.94 122 LEU B C 1
ATOM 2180 O O . LEU B 1 122 ? 10.977 -14.016 12.953 1 89.94 122 LEU B O 1
ATOM 2184 N N . TYR B 1 123 ? 9.672 -12.742 11.594 1 82.56 123 TYR B N 1
ATOM 2185 C CA . TYR B 1 123 ? 9.086 -13.891 10.922 1 82.56 123 TYR B CA 1
ATOM 2186 C C . TYR B 1 123 ? 9.719 -14.102 9.555 1 82.56 123 TYR B C 1
ATOM 2188 O O . TYR B 1 123 ? 9.328 -15.008 8.812 1 82.56 123 TYR B O 1
ATOM 2196 N N . GLN B 1 124 ? 10.516 -13.305 9.023 1 75.25 124 GLN B N 1
ATOM 2197 C CA . GLN B 1 124 ? 11.148 -13.422 7.707 1 75.25 124 GLN B CA 1
ATOM 2198 C C . GLN B 1 124 ? 11.711 -14.828 7.492 1 75.25 124 GLN B C 1
ATOM 2200 O O . GLN B 1 124 ? 11.672 -15.352 6.379 1 75.25 124 GLN B O 1
ATOM 2205 N N . GLY B 1 125 ? 12.148 -15.539 8.461 1 63.62 125 GLY B N 1
ATOM 2206 C CA . GLY B 1 125 ? 12.68 -16.875 8.305 1 63.62 125 GLY B CA 1
ATOM 2207 C C . GLY B 1 125 ? 11.602 -17.953 8.273 1 63.62 125 GLY B C 1
ATOM 2208 O O . GLY B 1 125 ? 11.875 -19.109 7.953 1 63.62 125 GLY B O 1
ATOM 2209 N N . GLU B 1 126 ? 10.391 -17.578 8.586 1 62.22 126 GLU B N 1
ATOM 2210 C CA . GLU B 1 126 ? 9.32 -18.547 8.711 1 62.22 126 GLU B CA 1
ATOM 2211 C C . GLU B 1 126 ? 8.508 -18.656 7.422 1 62.22 126 GLU B C 1
ATOM 2213 O O . GLU B 1 126 ? 7.641 -19.516 7.293 1 62.22 126 GLU B O 1
ATOM 2218 N N . LEU B 1 127 ? 8.664 -17.766 6.469 1 60.56 127 LEU B N 1
ATOM 2219 C CA . LEU B 1 127 ? 7.941 -17.875 5.203 1 60.56 127 LEU B CA 1
ATOM 2220 C C . LEU B 1 127 ? 8.492 -19.031 4.367 1 60.56 127 LEU B C 1
ATOM 2222 O O . LEU B 1 127 ? 9.703 -19.234 4.316 1 60.56 127 LEU B O 1
ATOM 2226 N N . PRO B 1 128 ? 7.691 -19.984 4.109 1 51.66 128 PRO B N 1
ATOM 2227 C CA . PRO B 1 128 ? 8.203 -21.156 3.396 1 51.66 128 PRO B CA 1
ATOM 2228 C C . PRO B 1 128 ? 9.008 -20.797 2.156 1 51.66 128 PRO B C 1
ATOM 2230 O O . PRO B 1 128 ? 8.711 -19.797 1.493 1 51.66 128 PRO B O 1
ATOM 2233 N N . ASP B 1 129 ? 10.141 -21.219 2.168 1 51.38 129 ASP B N 1
ATOM 2234 C CA . ASP B 1 129 ? 10.969 -21.156 0.963 1 51.38 129 ASP B CA 1
ATOM 2235 C C . ASP B 1 129 ? 10.188 -21.641 -0.257 1 51.38 129 ASP B C 1
ATOM 2237 O O . ASP B 1 129 ? 9.703 -22.781 -0.28 1 51.38 129 ASP B O 1
ATOM 2241 N N . ALA B 1 130 ? 9.602 -20.719 -1.093 1 50.47 130 ALA B N 1
ATOM 2242 C CA . ALA B 1 130 ? 8.93 -21.125 -2.328 1 50.47 130 ALA B CA 1
ATOM 2243 C C . ALA B 1 130 ? 9.672 -22.25 -3.02 1 50.47 130 ALA B C 1
ATOM 2245 O O . ALA B 1 130 ? 9.07 -23.062 -3.732 1 50.47 130 ALA B O 1
ATOM 2246 N N . ARG B 1 131 ? 10.945 -22.234 -2.92 1 48.88 131 ARG B N 1
ATOM 2247 C CA . ARG B 1 131 ? 11.758 -23.25 -3.572 1 48.88 131 ARG B CA 1
ATOM 2248 C C . ARG B 1 131 ? 11.523 -24.625 -2.951 1 48.88 131 ARG B C 1
ATOM 2250 O O . ARG B 1 131 ? 11.953 -25.641 -3.496 1 48.88 131 ARG B O 1
ATOM 2257 N N . SER B 1 132 ? 11.078 -24.453 -1.743 1 46.53 132 SER B N 1
ATOM 2258 C CA . SER B 1 132 ? 10.977 -25.766 -1.105 1 46.53 132 SER B CA 1
ATOM 2259 C C . SER B 1 132 ? 9.844 -26.578 -1.707 1 46.53 132 SER B C 1
ATOM 2261 O O . SER B 1 132 ? 9.633 -27.734 -1.323 1 46.53 132 SER B O 1
ATOM 2263 N N . VAL B 1 133 ? 9.031 -25.844 -2.426 1 42.88 133 VAL B N 1
ATOM 2264 C CA . VAL B 1 133 ? 8.023 -26.688 -3.076 1 42.88 133 VAL B CA 1
ATOM 2265 C C . VAL B 1 133 ? 8.586 -27.25 -4.379 1 42.88 133 VAL B C 1
ATOM 2267 O O . VAL B 1 133 ? 8.781 -26.5 -5.348 1 42.88 133 VAL B O 1
ATOM 2270 N N . LYS B 1 134 ? 9.508 -28.125 -4.258 1 42.62 134 LYS B N 1
ATOM 2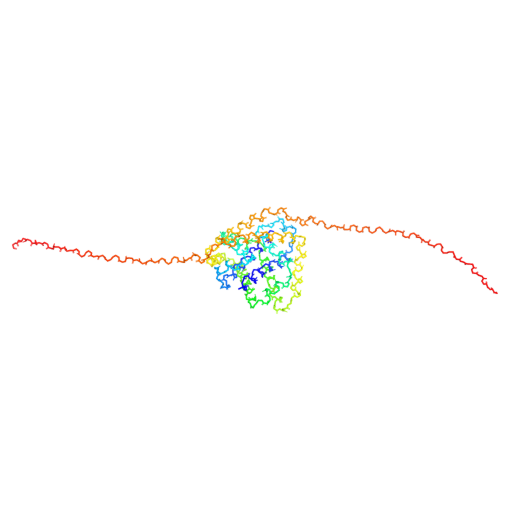271 C CA . LYS B 1 134 ? 9.93 -28.938 -5.398 1 42.62 134 LYS B CA 1
ATOM 2272 C C . LYS B 1 134 ? 8.734 -29.516 -6.145 1 42.62 134 LYS B C 1
ATOM 2274 O O . LYS B 1 134 ? 7.828 -30.078 -5.531 1 42.62 134 LYS B O 1
ATOM 2279 N N . PRO B 1 135 ? 8.414 -29 -7.301 1 38.91 135 PRO B N 1
ATOM 2280 C CA . PRO B 1 135 ? 7.391 -29.781 -8.016 1 38.91 135 PRO B CA 1
ATOM 2281 C C . PRO B 1 135 ? 7.602 -31.281 -7.906 1 38.91 135 PRO B C 1
ATOM 2283 O O . PRO B 1 135 ? 8.719 -31.766 -8.117 1 38.91 135 PRO B O 1
ATOM 2286 N N . SER B 1 136 ? 6.961 -31.875 -7.004 1 38.31 136 SER B N 1
ATOM 2287 C CA . SER B 1 136 ? 6.98 -33.344 -7.035 1 38.31 136 SER B CA 1
ATOM 2288 C C . SER B 1 136 ? 6.801 -33.875 -8.453 1 38.31 136 SER B C 1
ATOM 2290 O O . SER B 1 136 ? 5.75 -33.656 -9.062 1 38.31 136 SER B O 1
ATOM 2292 N N . VAL B 1 137 ? 7.77 -33.844 -9.297 1 37.78 137 VAL B N 1
ATOM 2293 C CA . VAL B 1 137 ? 7.703 -34.656 -10.516 1 37.78 137 VAL B CA 1
ATOM 2294 C C . VAL B 1 137 ? 7.129 -36.031 -10.195 1 37.78 137 VAL B C 1
ATOM 2296 O O . VAL B 1 137 ? 7.719 -36.781 -9.422 1 37.78 137 VAL B O 1
ATOM 2299 N N . LEU B 1 138 ? 5.836 -36.156 -10.164 1 36.97 138 LEU B N 1
ATOM 2300 C CA . LEU B 1 138 ? 5.242 -37.5 -10.195 1 36.97 138 LEU B CA 1
ATOM 2301 C C . LEU B 1 138 ? 5.957 -38.375 -11.211 1 36.97 138 LEU B C 1
ATOM 2303 O O . LEU B 1 138 ? 5.973 -38.094 -12.406 1 36.97 138 LEU B O 1
ATOM 2307 N N . ASP B 1 139 ? 7.082 -38.875 -10.898 1 37.06 139 ASP B N 1
ATOM 2308 C CA . ASP B 1 139 ? 7.602 -40 -11.648 1 37.06 139 ASP B CA 1
ATOM 2309 C C . ASP B 1 139 ? 6.5 -41.031 -11.93 1 37.06 139 ASP B C 1
ATOM 2311 O O . ASP B 1 139 ? 6.09 -41.781 -11.039 1 37.06 139 ASP B O 1
ATOM 2315 N N . ASP B 1 140 ? 5.41 -40.625 -12.617 1 35.44 140 ASP B N 1
ATOM 2316 C CA . ASP B 1 140 ? 4.449 -41.594 -13.117 1 35.44 140 ASP B CA 1
ATOM 2317 C C . ASP B 1 140 ? 5.148 -42.719 -13.906 1 35.44 140 ASP B C 1
ATOM 2319 O O . ASP B 1 140 ? 5.355 -42.562 -15.117 1 35.44 140 ASP B O 1
ATOM 2323 N N . ALA B 1 141 ? 6.352 -43.188 -13.562 1 37.84 141 ALA B N 1
ATOM 2324 C CA . ALA B 1 141 ? 6.828 -44.406 -14.188 1 37.84 141 ALA B CA 1
ATOM 2325 C C . ALA B 1 141 ? 5.801 -45.531 -14.062 1 37.84 141 ALA B C 1
ATOM 2327 O O . ALA B 1 141 ? 5.617 -46.094 -12.984 1 37.84 141 ALA B O 1
ATOM 2328 N N . GLY B 1 142 ? 4.617 -45.406 -14.75 1 32.22 142 GLY B N 1
ATOM 2329 C CA . GLY B 1 142 ? 3.695 -46.5 -14.969 1 32.22 142 GLY B CA 1
ATOM 2330 C C . GLY B 1 142 ? 4.391 -47.812 -15.297 1 32.22 142 GLY B C 1
ATOM 2331 O O . GLY B 1 142 ? 5.176 -47.875 -16.25 1 32.22 142 GLY B O 1
ATOM 2332 N N . SER B 1 143 ? 4.707 -48.625 -14.305 1 33.84 143 SER B N 1
ATOM 2333 C CA . SER B 1 143 ? 5.105 -50.031 -14.336 1 33.84 143 SER B CA 1
ATOM 2334 C C . SER B 1 143 ? 4.262 -50.844 -15.328 1 33.84 143 SER B C 1
ATOM 2336 O O . SER B 1 143 ? 3.045 -50.969 -15.164 1 33.84 143 SER B O 1
ATOM 2338 N N . ARG B 1 144 ? 4.492 -50.781 -16.672 1 32.5 144 ARG B N 1
ATOM 2339 C CA . ARG B 1 144 ? 3.945 -51.688 -17.688 1 32.5 144 ARG B CA 1
ATOM 2340 C C . ARG B 1 144 ? 4.09 -53.125 -17.266 1 32.5 144 ARG B C 1
ATOM 2342 O O . ARG B 1 144 ? 5.207 -53.656 -17.188 1 32.5 144 ARG B O 1
ATOM 2349 N N . GLN B 1 145 ? 3.27 -53.656 -16.359 1 29.25 145 GLN B N 1
ATOM 2350 C CA . GLN B 1 145 ? 3.1 -55.062 -16.047 1 29.25 145 GLN B CA 1
ATOM 2351 C C . GLN B 1 145 ? 2.885 -55.906 -17.297 1 29.25 145 GLN B C 1
ATOM 2353 O O . GLN B 1 145 ? 1.959 -55.625 -18.078 1 29.25 145 GLN B O 1
ATOM 2358 N N . GLY B 1 146 ? 3.906 -56.469 -18 1 29.33 146 GLY B N 1
ATOM 2359 C CA . GLY B 1 146 ? 3.971 -57.5 -19.031 1 29.33 146 GLY B CA 1
ATOM 2360 C C . GLY B 1 146 ? 3.027 -58.656 -18.797 1 29.33 146 GLY B C 1
ATOM 2361 O O . GLY B 1 146 ? 3.16 -59.375 -17.797 1 29.33 146 GLY B O 1
ATOM 2362 N N . SER B 1 147 ? 1.68 -58.562 -19.156 1 30.66 147 SER B N 1
ATOM 2363 C CA . SER B 1 147 ? 0.666 -59.625 -19.125 1 30.66 147 SER B CA 1
ATOM 2364 C C . SER B 1 147 ? 1.149 -60.875 -19.828 1 30.66 147 SER B C 1
ATOM 2366 O O . SER B 1 147 ? 1.384 -60.875 -21.047 1 30.66 147 SER B O 1
ATOM 2368 N N . GLY B 1 148 ? 1.997 -61.812 -19.281 1 27.14 148 GLY B N 1
ATOM 2369 C CA . GLY B 1 148 ? 2.543 -63.094 -19.734 1 27.14 148 GLY B CA 1
ATOM 2370 C C . GLY B 1 148 ? 1.474 -64.125 -20.109 1 27.14 148 GLY B C 1
ATOM 2371 O O . GLY B 1 148 ? 1.777 -65.125 -20.656 1 27.14 148 GLY B O 1
ATOM 2372 N N . THR B 1 149 ? 0.196 -64.125 -19.688 1 30.34 149 THR B N 1
ATOM 2373 C CA . THR B 1 149 ? -0.333 -65.438 -19.438 1 30.34 149 THR B CA 1
ATOM 2374 C C . THR B 1 149 ? -0.714 -66.125 -20.75 1 30.34 149 THR B C 1
ATOM 2376 O O . THR B 1 149 ? -1.688 -65.75 -21.406 1 30.34 149 THR B O 1
ATOM 2379 N N . ALA B 1 150 ? 0.083 -66.438 -21.766 1 29.19 150 ALA B N 1
ATOM 2380 C CA . ALA B 1 150 ? -0.355 -67.188 -22.953 1 29.19 150 ALA B CA 1
ATOM 2381 C C . ALA B 1 150 ? -0.948 -68.562 -22.562 1 29.19 150 ALA B C 1
ATOM 2383 O O . ALA B 1 150 ? -0.243 -69.438 -22.047 1 29.19 150 ALA B O 1
ATOM 2384 N N . GLY B 1 151 ? -2.275 -68.625 -22.078 1 24.77 151 GLY B N 1
ATOM 2385 C CA . GLY B 1 151 ? -2.959 -69.875 -21.703 1 24.77 151 GLY B CA 1
ATOM 2386 C C . GLY B 1 151 ? -3.023 -70.875 -22.844 1 24.77 151 GLY B C 1
ATOM 2387 O O . GLY B 1 151 ? -3.188 -70.5 -24 1 24.77 151 GLY B O 1
ATOM 2388 N N . ASP B 1 152 ? -2.457 -72.062 -22.766 1 28.45 152 ASP B N 1
ATOM 2389 C CA . ASP B 1 152 ? -2.277 -73.375 -23.438 1 28.45 152 ASP B CA 1
ATOM 2390 C C . ASP B 1 152 ? -3.621 -74 -23.703 1 28.45 152 ASP B C 1
ATOM 2392 O O . ASP B 1 152 ? -4.273 -74.5 -22.766 1 28.45 152 ASP B O 1
ATOM 2396 N N . HIS B 1 153 ? -4.719 -73.438 -24.281 1 26.56 153 HIS B N 1
ATOM 2397 C CA . HIS B 1 153 ? -5.949 -74.188 -24.328 1 26.56 153 HIS B CA 1
ATOM 2398 C C . HIS B 1 153 ? -5.785 -75.438 -25.203 1 26.56 153 HIS B C 1
ATOM 2400 O O . HIS B 1 153 ? -5.363 -75.375 -26.344 1 26.56 153 HIS B O 1
ATOM 2406 N N . ALA B 1 154 ? -5.664 -76.625 -24.625 1 28.39 154 ALA B N 1
ATOM 2407 C CA . ALA B 1 154 ? -5.648 -78 -25.047 1 28.39 154 ALA B CA 1
ATOM 2408 C C . ALA B 1 154 ? -6.961 -78.438 -25.719 1 28.39 154 ALA B C 1
ATOM 2410 O O . ALA B 1 154 ? -8.023 -78.375 -25.094 1 28.39 154 ALA B O 1
ATOM 2411 N N . ALA B 1 155 ? -7.172 -78.125 -27.047 1 28.69 155 ALA B N 1
ATOM 2412 C CA . ALA B 1 155 ? -8.344 -78.562 -27.812 1 28.69 155 ALA B CA 1
ATOM 2413 C C . ALA B 1 155 ? -8.477 -80.062 -27.797 1 28.69 155 ALA B C 1
ATOM 2415 O O . ALA B 1 155 ? -7.535 -80.812 -28.156 1 28.69 155 ALA B O 1
ATOM 2416 N N . GLY B 1 156 ? -9.258 -80.688 -26.906 1 26.7 156 GLY B N 1
ATOM 2417 C CA . GLY B 1 156 ? -9.625 -82.062 -26.75 1 26.7 156 GLY B CA 1
ATOM 2418 C C . GLY B 1 156 ? -10.211 -82.688 -28.016 1 26.7 156 GLY B C 1
ATOM 2419 O O . GLY B 1 156 ? -10.602 -82 -28.922 1 26.7 156 GLY B O 1
ATOM 2420 N N . PRO B 1 157 ? -10.453 -84.062 -28 1 31.3 157 PRO B N 1
ATOM 2421 C CA . PRO B 1 157 ? -10.516 -85.188 -28.875 1 31.3 157 PRO B CA 1
ATOM 2422 C C . PRO B 1 157 ? -11.867 -85.375 -29.578 1 31.3 157 PRO B C 1
ATOM 2424 O O . PRO B 1 157 ? -12.898 -85.5 -28.906 1 31.3 157 PRO B O 1
ATOM 2427 N N . ALA B 1 158 ? -12.422 -84.438 -30.328 1 30.78 158 ALA B N 1
ATOM 2428 C CA . ALA B 1 158 ? -13.828 -84.75 -30.594 1 30.78 158 ALA B CA 1
ATOM 2429 C C . ALA B 1 158 ? -13.977 -86.188 -31.219 1 30.78 158 ALA B C 1
ATOM 2431 O O . ALA B 1 158 ? -13.211 -86.5 -32.125 1 30.78 158 ALA B O 1
ATOM 2432 N N . GLY B 1 159 ? -14.695 -87.125 -30.641 1 26.92 159 GLY B N 1
ATOM 2433 C CA . GLY B 1 159 ? -15.086 -88.562 -30.75 1 26.92 159 GLY B CA 1
ATOM 2434 C C . GLY B 1 159 ? -15.75 -88.875 -32.094 1 26.92 159 GLY B C 1
ATOM 2435 O O . GLY B 1 159 ? -15.359 -89.812 -32.75 1 26.92 159 GLY B O 1
ATOM 2436 N N . ASP B 1 160 ? -17.078 -88.812 -32.125 1 27.8 160 ASP B N 1
ATOM 2437 C CA . ASP B 1 160 ? -17.906 -89.938 -32.531 1 27.8 160 ASP B CA 1
ATOM 2438 C C . ASP B 1 160 ? -17.781 -90.188 -34.031 1 27.8 160 ASP B C 1
ATOM 2440 O O . ASP B 1 160 ? -17.375 -91.312 -34.438 1 27.8 160 ASP B O 1
ATOM 2444 N N . HIS B 1 161 ? -19.031 -90.125 -34.688 1 29.12 161 HIS B N 1
ATOM 2445 C CA . HIS B 1 161 ? -19.953 -91.188 -35.188 1 29.12 161 HIS B CA 1
ATOM 2446 C C . HIS B 1 161 ? -19.719 -91.438 -36.656 1 29.12 161 HIS B C 1
ATOM 2448 O O . HIS B 1 161 ? -19.125 -90.625 -37.375 1 29.12 161 HIS B O 1
ATOM 2454 N N . ARG B 1 162 ? -20.953 -92 -37.562 1 28.44 162 ARG B N 1
ATOM 2455 C CA . ARG B 1 162 ? -21.156 -92.75 -38.781 1 28.44 162 ARG B CA 1
ATOM 2456 C C . ARG B 1 162 ? -20.766 -91.938 -40 1 28.44 162 ARG B C 1
ATOM 2458 O O . ARG B 1 162 ? -21.094 -90.75 -40.094 1 28.44 162 ARG B O 1
#